Protein AF-A0A382Q388-F1 (afdb_monomer_lite)

Structure (mmCIF, N/CA/C/O backbone):
data_AF-A0A382Q388-F1
#
_entry.id   AF-A0A382Q388-F1
#
loop_
_atom_site.group_PDB
_atom_site.id
_atom_site.type_symbol
_atom_site.label_atom_id
_atom_site.label_alt_id
_atom_site.label_comp_id
_atom_site.label_asym_id
_atom_site.label_entity_id
_atom_site.label_seq_id
_atom_site.pdbx_PDB_ins_code
_atom_site.Cartn_x
_atom_site.Cartn_y
_atom_site.Cartn_z
_atom_site.occupancy
_atom_site.B_iso_or_equiv
_atom_site.auth_seq_id
_atom_site.auth_comp_id
_atom_site.auth_asym_id
_atom_site.auth_atom_id
_atom_site.pdbx_PDB_model_num
ATOM 1 N N . MET A 1 1 ? -22.348 -10.345 3.719 1.00 50.00 1 MET A N 1
ATOM 2 C CA . MET A 1 1 ? -20.966 -10.022 3.311 1.00 50.00 1 MET A CA 1
ATOM 3 C C . MET A 1 1 ? -20.043 -10.310 4.479 1.00 50.00 1 MET A C 1
ATOM 5 O O . MET A 1 1 ? -20.428 -10.030 5.612 1.00 50.00 1 MET A O 1
ATOM 9 N N . ALA A 1 2 ? -18.897 -10.943 4.231 1.00 61.59 2 ALA A N 1
ATOM 10 C CA . ALA A 1 2 ? -17.921 -11.209 5.282 1.00 61.59 2 ALA A CA 1
ATOM 11 C C . ALA A 1 2 ? -17.284 -9.889 5.737 1.00 61.59 2 ALA A C 1
ATOM 13 O O . ALA A 1 2 ? -17.050 -8.987 4.940 1.00 61.59 2 ALA A O 1
ATOM 14 N N . LYS A 1 3 ? -17.036 -9.751 7.037 1.00 82.00 3 LYS A N 1
ATOM 15 C CA . LYS A 1 3 ? -16.374 -8.569 7.591 1.00 82.00 3 LYS A CA 1
ATOM 16 C C . LYS A 1 3 ? -14.879 -8.655 7.251 1.00 82.00 3 LYS A C 1
ATOM 18 O O . LYS A 1 3 ? -14.217 -9.553 7.759 1.00 82.00 3 LYS A O 1
ATOM 23 N N . LEU A 1 4 ? -14.352 -7.732 6.439 1.00 88.38 4 LEU A N 1
ATOM 24 C CA . LEU A 1 4 ? -12.943 -7.751 5.999 1.00 88.38 4 LEU A CA 1
ATOM 25 C C . LEU A 1 4 ? -11.949 -7.577 7.156 1.00 88.38 4 LEU A C 1
ATOM 27 O O . LEU A 1 4 ? -10.881 -8.186 7.172 1.00 88.38 4 LEU A O 1
ATOM 31 N N . PHE A 1 5 ? -12.305 -6.768 8.154 1.00 92.50 5 PHE A N 1
ATOM 32 C CA . PHE A 1 5 ? -11.461 -6.524 9.319 1.00 92.50 5 PHE A CA 1
ATOM 33 C C . PHE A 1 5 ? -12.267 -6.192 10.575 1.00 92.50 5 PHE A C 1
ATOM 35 O O . PHE A 1 5 ? -13.382 -5.662 10.519 1.00 92.50 5 PHE A O 1
ATOM 42 N N . ASP A 1 6 ? -11.696 -6.486 11.739 1.00 92.50 6 ASP A N 1
ATOM 43 C CA . ASP A 1 6 ? -12.259 -6.096 13.019 1.00 92.50 6 ASP A CA 1
ATOM 44 C C . ASP A 1 6 ? -12.098 -4.586 13.268 1.00 92.50 6 ASP A C 1
ATOM 46 O O . ASP A 1 6 ? -11.053 -4.005 13.006 1.00 92.50 6 ASP A O 1
ATOM 50 N N . LYS A 1 7 ? -13.152 -3.952 13.795 1.00 90.88 7 LYS A N 1
ATOM 51 C CA . LYS A 1 7 ? -13.256 -2.506 14.071 1.00 90.88 7 LYS A CA 1
ATOM 52 C C . LYS A 1 7 ? -13.304 -2.206 15.586 1.00 90.88 7 LYS A C 1
ATOM 54 O O . LYS A 1 7 ? -13.508 -1.055 15.973 1.00 90.88 7 LYS A O 1
ATOM 59 N N . THR A 1 8 ? -13.145 -3.218 16.455 1.00 88.88 8 THR A N 1
ATOM 60 C CA . THR A 1 8 ? -13.400 -3.091 17.908 1.00 88.88 8 THR A CA 1
ATOM 61 C C . THR A 1 8 ? -12.207 -2.614 18.750 1.00 88.88 8 THR A C 1
ATOM 63 O O . THR A 1 8 ? -12.417 -1.864 19.699 1.00 88.88 8 THR A O 1
ATOM 66 N N . LYS A 1 9 ? -10.963 -2.985 18.414 1.00 84.69 9 LYS A N 1
ATOM 67 C CA . LYS A 1 9 ? -9.761 -2.768 19.261 1.00 84.69 9 LYS A CA 1
ATOM 68 C C . LYS A 1 9 ? -8.828 -1.628 18.809 1.00 84.69 9 LYS A C 1
ATOM 70 O O . LYS A 1 9 ? -7.626 -1.691 19.043 1.00 84.69 9 LYS A O 1
ATOM 75 N N . GLY A 1 10 ? -9.350 -0.626 18.104 1.00 88.50 10 GLY A N 1
ATOM 76 C CA . GLY A 1 10 ? -8.536 0.393 17.427 1.00 88.50 10 GLY A CA 1
ATOM 77 C C . GLY A 1 10 ? -8.287 1.664 18.233 1.00 88.50 10 GLY A C 1
ATOM 78 O O . GLY A 1 10 ? -9.158 2.108 18.982 1.00 88.50 10 GLY A O 1
ATOM 79 N N . SER A 1 11 ? -7.140 2.295 17.986 1.00 91.12 11 SER A N 1
ATOM 80 C CA . SER A 1 11 ? -6.784 3.623 18.498 1.00 91.12 11 SER A CA 1
ATOM 81 C C . SER A 1 11 ? -7.185 4.717 17.505 1.00 91.12 11 SER A C 1
ATOM 83 O O . SER A 1 11 ? -7.246 4.489 16.296 1.00 91.12 11 SER A O 1
ATOM 85 N N . SER A 1 12 ? -7.471 5.922 18.000 1.00 90.69 12 SER A N 1
ATOM 86 C CA . SER A 1 12 ? -7.816 7.060 17.140 1.00 90.69 12 SER A CA 1
ATOM 87 C C . SER A 1 12 ? -6.605 7.578 16.369 1.00 90.69 12 SER A C 1
ATOM 89 O O . SER A 1 12 ? -5.554 7.795 16.968 1.00 90.69 12 SER A O 1
ATOM 91 N N . LEU A 1 13 ? -6.800 7.885 15.089 1.00 89.56 13 LEU A N 1
ATOM 92 C CA . LEU A 1 13 ? -5.809 8.505 14.215 1.00 89.56 13 LEU A CA 1
ATOM 93 C C . LEU A 1 13 ? -6.482 9.665 13.470 1.00 89.56 13 LEU A C 1
ATOM 95 O O . LEU A 1 13 ? -7.051 9.482 12.398 1.00 89.56 13 LEU A O 1
ATOM 99 N N . GLY A 1 14 ? -6.539 10.840 14.101 1.00 87.25 14 GLY A N 1
ATOM 100 C CA . GLY A 1 14 ? -7.367 11.957 13.625 1.00 87.25 14 GLY A CA 1
ATOM 101 C C . GLY A 1 14 ? -8.849 11.579 13.552 1.00 87.25 14 GLY A C 1
ATOM 102 O O . GLY A 1 14 ? -9.443 11.175 14.556 1.00 87.25 14 GLY A O 1
ATOM 103 N N . SER A 1 15 ? -9.423 11.693 12.351 1.00 89.44 15 SER A N 1
ATOM 104 C CA . SER A 1 15 ? -10.786 11.241 12.018 1.00 89.44 15 SER A CA 1
ATOM 105 C C . SER A 1 15 ? -10.842 9.795 11.486 1.00 89.44 15 SER A C 1
ATOM 107 O O . SER A 1 15 ? -11.902 9.314 11.075 1.00 89.44 15 SER A O 1
ATOM 109 N N . GLY A 1 16 ? -9.707 9.094 11.486 1.00 92.12 16 GLY A N 1
ATOM 110 C CA . GLY A 1 16 ? -9.582 7.665 11.221 1.00 92.12 16 GLY A CA 1
ATOM 111 C C . GLY A 1 16 ? -9.288 6.845 12.480 1.00 92.12 16 GLY A C 1
ATOM 112 O O . GLY A 1 16 ? -9.283 7.342 13.612 1.00 92.12 16 GLY A O 1
ATOM 113 N N . LYS A 1 17 ? -9.040 5.555 12.271 1.00 93.44 17 LYS A N 1
ATOM 114 C CA . LYS A 1 17 ? -8.604 4.602 13.291 1.00 93.44 17 LYS A CA 1
ATOM 115 C C . LYS A 1 17 ? -7.483 3.729 12.754 1.00 93.44 17 LYS A C 1
ATOM 117 O O . LYS A 1 17 ? -7.500 3.364 11.582 1.00 93.44 17 LYS A O 1
ATOM 122 N N . ILE A 1 18 ? -6.573 3.358 13.647 1.00 94.19 18 ILE A N 1
ATOM 123 C CA . ILE A 1 18 ? -5.578 2.314 13.423 1.00 94.19 18 ILE A CA 1
ATOM 124 C C . ILE A 1 18 ? -5.911 1.104 14.296 1.00 94.19 18 ILE A C 1
ATOM 126 O O . ILE A 1 18 ? -6.106 1.214 15.508 1.00 94.19 18 ILE A O 1
ATOM 130 N N . MET A 1 19 ? -6.007 -0.050 13.655 1.00 95.75 19 MET A N 1
ATOM 131 C CA . MET A 1 19 ? -6.327 -1.337 14.248 1.00 95.75 19 MET A CA 1
ATOM 132 C C . MET A 1 19 ? -5.036 -2.155 14.417 1.00 95.75 19 MET A C 1
ATOM 134 O O . MET A 1 19 ? -4.184 -2.131 13.521 1.00 95.75 19 MET A O 1
ATOM 138 N N . PRO A 1 20 ? -4.873 -2.881 15.537 1.00 95.56 20 PRO A N 1
ATOM 139 C CA . PRO A 1 20 ? -3.651 -3.627 15.837 1.00 95.56 20 PRO A CA 1
ATOM 140 C C . PRO A 1 20 ? -3.443 -4.831 14.897 1.00 95.56 20 PRO A C 1
ATOM 142 O O . PRO A 1 20 ? -4.362 -5.202 14.160 1.00 95.56 20 PRO A O 1
ATOM 145 N N . PRO A 1 21 ? -2.266 -5.487 14.938 1.00 96.00 21 PRO A N 1
ATOM 146 C CA . PRO A 1 21 ? -2.024 -6.729 14.204 1.00 96.00 21 PRO A CA 1
ATOM 147 C C . PRO A 1 21 ? -3.115 -7.782 14.438 1.00 96.00 21 PRO A C 1
ATOM 149 O O . PRO A 1 21 ? -3.639 -7.905 15.547 1.00 96.00 21 PRO A O 1
ATOM 152 N N . GLY A 1 22 ? -3.434 -8.555 13.398 1.00 94.06 22 GLY A N 1
ATOM 153 C CA . GLY A 1 22 ? -4.510 -9.555 13.427 1.00 94.06 22 GLY A CA 1
ATOM 154 C C . GLY A 1 22 ? -5.929 -8.985 13.305 1.00 94.06 22 GLY A C 1
ATOM 155 O O . GLY A 1 22 ? -6.892 -9.730 13.455 1.00 94.06 22 GLY A O 1
ATOM 156 N N . SER A 1 23 ? -6.078 -7.684 13.030 1.00 96.62 23 SER A N 1
ATOM 157 C CA . SER A 1 23 ? -7.393 -7.083 12.782 1.00 96.62 23 SER A CA 1
ATOM 158 C C . SER A 1 23 ? -7.915 -7.380 11.380 1.00 96.62 23 SER A C 1
ATOM 160 O O . SER A 1 23 ? -9.126 -7.403 11.194 1.00 96.62 23 SER A O 1
ATOM 162 N N . LEU A 1 24 ? -7.041 -7.620 10.399 1.00 96.50 24 LEU A N 1
ATOM 163 C CA . LEU A 1 24 ? -7.440 -8.101 9.076 1.00 96.50 24 LEU A CA 1
ATOM 164 C C . LEU A 1 24 ? -7.914 -9.560 9.171 1.00 96.50 24 LEU A C 1
ATOM 166 O O . LEU A 1 24 ? -7.137 -10.440 9.541 1.00 96.50 24 LEU A O 1
ATOM 170 N N . LEU A 1 25 ? -9.189 -9.806 8.862 1.00 95.38 25 LEU A N 1
ATOM 171 C CA . LEU A 1 25 ? -9.827 -11.115 9.038 1.00 95.38 25 LEU A CA 1
ATOM 172 C C . LEU A 1 25 ? -9.718 -11.985 7.782 1.00 95.38 25 LEU A C 1
ATOM 174 O O . LEU A 1 25 ? -9.645 -13.210 7.896 1.00 95.38 25 LEU A O 1
ATOM 178 N N . ASP A 1 26 ? -9.661 -11.362 6.605 1.00 94.69 26 ASP A N 1
ATOM 179 C CA . ASP A 1 26 ? -9.473 -12.060 5.336 1.00 94.69 26 ASP A CA 1
ATOM 180 C C . ASP A 1 26 ? -8.049 -12.640 5.230 1.00 94.69 26 ASP A C 1
ATOM 182 O O . ASP A 1 26 ? -7.056 -11.922 5.073 1.00 94.69 26 ASP A O 1
ATOM 186 N N . GLN A 1 27 ? -7.956 -13.969 5.336 1.00 95.12 27 GLN A N 1
ATOM 187 C CA . GLN A 1 27 ? -6.685 -14.693 5.294 1.00 95.12 27 GLN A CA 1
ATOM 188 C C . GLN A 1 27 ? -6.089 -14.779 3.888 1.00 95.12 27 GLN A C 1
ATOM 190 O O . GLN A 1 27 ? -4.866 -14.854 3.761 1.00 95.12 27 GLN A O 1
ATOM 195 N N . ALA A 1 28 ? -6.920 -14.764 2.842 1.00 95.00 28 ALA A N 1
ATOM 196 C CA . ALA A 1 28 ? -6.437 -14.774 1.466 1.00 95.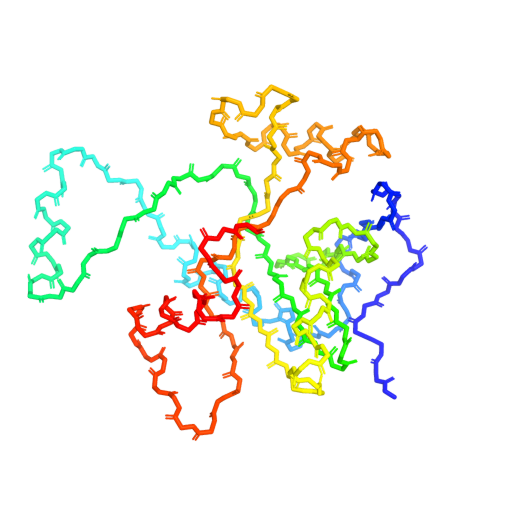00 28 ALA A CA 1
ATOM 197 C C . ALA A 1 28 ? -5.757 -13.438 1.156 1.00 95.00 28 ALA A C 1
ATOM 199 O O . ALA A 1 28 ? -4.599 -13.423 0.738 1.00 95.00 28 ALA A O 1
ATOM 200 N N . LEU A 1 29 ? -6.420 -12.328 1.500 1.00 96.00 29 LEU A N 1
ATOM 201 C CA . LEU A 1 29 ? -5.852 -10.988 1.395 1.00 96.00 29 LEU A CA 1
ATOM 202 C C . LEU A 1 29 ? -4.554 -10.871 2.204 1.00 96.00 29 LEU A C 1
ATOM 204 O O . LEU A 1 29 ? -3.525 -10.481 1.655 1.00 96.00 29 LEU A O 1
ATOM 208 N N . LEU A 1 30 ? -4.548 -11.279 3.481 1.00 97.06 30 LEU A N 1
ATOM 209 C CA . LEU A 1 30 ? -3.331 -11.266 4.305 1.00 97.06 30 LEU A CA 1
ATOM 210 C C . LEU A 1 30 ? -2.193 -12.088 3.674 1.00 97.06 30 LEU A C 1
ATOM 212 O O . LEU A 1 30 ? -1.033 -11.664 3.696 1.00 97.06 30 LEU A O 1
ATOM 216 N N . GLY A 1 31 ? -2.521 -13.242 3.087 1.00 97.31 31 GLY A N 1
ATOM 217 C CA . GLY A 1 31 ? -1.594 -14.087 2.341 1.00 97.31 31 GLY A CA 1
ATOM 218 C C . GLY A 1 31 ? -0.968 -13.365 1.147 1.00 97.31 31 GLY A C 1
ATOM 219 O O . GLY A 1 31 ? 0.258 -13.404 0.996 1.00 97.31 31 GLY A O 1
ATOM 220 N N . THR A 1 32 ? -1.777 -12.653 0.357 1.00 97.38 32 THR A N 1
ATOM 221 C CA . THR A 1 32 ? -1.326 -11.817 -0.768 1.00 97.38 32 THR A CA 1
ATOM 222 C C . THR A 1 32 ? -0.367 -10.722 -0.297 1.00 97.38 32 THR A C 1
ATOM 224 O O . THR A 1 32 ? 0.756 -10.635 -0.804 1.00 97.38 32 THR A O 1
ATOM 227 N N . LEU A 1 33 ? -0.732 -9.959 0.742 1.00 97.62 33 LEU A N 1
ATOM 228 C CA . LEU A 1 33 ? 0.117 -8.884 1.282 1.00 97.62 33 LEU A CA 1
ATOM 229 C C . LEU A 1 33 ? 1.458 -9.425 1.805 1.00 97.62 33 LEU A C 1
ATOM 231 O O . LEU A 1 33 ? 2.530 -8.863 1.562 1.00 97.62 33 LEU A O 1
ATOM 235 N N . ALA A 1 34 ? 1.416 -10.549 2.525 1.00 97.00 34 ALA A N 1
ATOM 236 C CA . ALA A 1 34 ? 2.606 -11.184 3.074 1.00 97.00 34 ALA A CA 1
ATOM 237 C C . ALA A 1 34 ? 3.510 -11.777 1.984 1.00 97.00 34 ALA A C 1
ATOM 239 O O . ALA A 1 34 ? 4.736 -11.731 2.118 1.00 97.00 34 ALA A O 1
ATOM 240 N N . ARG A 1 35 ? 2.929 -12.320 0.905 1.00 96.75 35 ARG A N 1
ATOM 241 C CA . ARG A 1 35 ? 3.679 -12.807 -0.256 1.00 96.75 35 ARG A CA 1
ATOM 242 C C . ARG A 1 35 ? 4.402 -11.658 -0.943 1.00 96.75 35 ARG A C 1
ATOM 244 O O . ARG A 1 35 ? 5.614 -11.762 -1.095 1.00 96.75 35 ARG A O 1
ATOM 251 N N . TYR A 1 36 ? 3.700 -10.568 -1.257 1.00 96.69 36 TYR A N 1
ATOM 252 C CA . TYR A 1 36 ? 4.300 -9.399 -1.901 1.00 96.69 36 TYR A CA 1
ATOM 253 C C . TYR A 1 36 ? 5.489 -8.855 -1.103 1.00 96.69 36 TYR A C 1
ATOM 255 O O . TYR A 1 36 ? 6.577 -8.671 -1.650 1.00 96.69 36 TYR A O 1
ATOM 263 N N . ARG A 1 37 ? 5.328 -8.683 0.220 1.00 94.81 37 ARG A N 1
ATOM 264 C CA . ARG A 1 37 ? 6.430 -8.237 1.086 1.00 94.81 37 ARG A CA 1
ATOM 265 C C . ARG A 1 37 ? 7.653 -9.150 0.973 1.00 94.81 37 ARG A C 1
ATOM 267 O O . ARG A 1 37 ? 8.772 -8.650 0.895 1.00 94.81 37 ARG A O 1
ATOM 274 N N . ARG A 1 38 ? 7.460 -10.475 0.988 1.00 94.44 38 ARG A N 1
ATOM 275 C CA . ARG A 1 38 ? 8.564 -11.450 0.925 1.00 94.44 38 ARG A CA 1
ATOM 276 C C . ARG A 1 38 ? 9.234 -11.519 -0.446 1.00 94.44 38 ARG A C 1
ATOM 278 O O . ARG A 1 38 ? 10.440 -11.710 -0.484 1.00 94.44 38 ARG A O 1
ATOM 285 N N . SER A 1 39 ? 8.479 -11.417 -1.539 1.00 91.00 39 SER A N 1
ATOM 286 C CA . SER A 1 39 ? 9.014 -11.655 -2.886 1.00 91.00 39 SER A CA 1
ATOM 287 C C . SER A 1 39 ? 9.479 -10.397 -3.610 1.00 91.00 39 SER A C 1
ATOM 289 O O . SER A 1 39 ? 10.413 -10.493 -4.393 1.00 91.00 39 SER A O 1
ATOM 291 N N . VAL A 1 40 ? 8.830 -9.252 -3.378 1.00 88.81 40 VAL A N 1
ATOM 292 C CA . VAL A 1 40 ? 9.115 -7.996 -4.093 1.00 88.81 40 VAL A CA 1
ATOM 293 C C . VAL A 1 40 ? 9.799 -7.006 -3.160 1.00 88.81 40 VAL A C 1
ATOM 295 O O . VAL A 1 40 ? 10.949 -6.644 -3.366 1.00 88.81 40 VAL A O 1
ATOM 298 N N . ALA A 1 41 ? 9.150 -6.620 -2.061 1.00 82.88 41 ALA A N 1
ATOM 299 C CA . ALA A 1 41 ? 9.721 -5.585 -1.194 1.00 82.88 41 ALA A CA 1
ATOM 300 C C . ALA A 1 41 ? 11.047 -6.012 -0.536 1.00 82.88 41 ALA A C 1
ATOM 302 O O . ALA A 1 41 ? 11.934 -5.190 -0.337 1.00 82.88 41 ALA A O 1
ATOM 303 N N . SER A 1 42 ? 11.204 -7.302 -0.217 1.00 86.12 42 SER A N 1
ATOM 304 C CA . SER A 1 42 ? 12.444 -7.812 0.388 1.00 86.12 42 SER A CA 1
ATOM 305 C C . SER A 1 42 ? 13.592 -7.982 -0.611 1.00 86.12 42 SER A C 1
ATOM 307 O O . SER A 1 42 ? 14.713 -8.220 -0.174 1.00 86.12 42 SER A O 1
ATOM 309 N N . SER A 1 43 ? 13.346 -7.889 -1.925 1.00 86.44 43 SER A N 1
ATOM 310 C CA . SER A 1 43 ? 14.416 -7.971 -2.928 1.00 86.44 43 SER A CA 1
ATOM 311 C C . SER A 1 43 ? 15.091 -6.623 -3.182 1.00 86.44 43 SER A C 1
ATOM 313 O O . SER A 1 43 ? 16.118 -6.570 -3.859 1.00 86.44 43 SER A O 1
ATOM 315 N N . TYR A 1 44 ? 14.537 -5.528 -2.651 1.00 85.38 44 TYR A N 1
ATOM 316 C CA . TYR A 1 44 ? 15.140 -4.207 -2.775 1.00 85.38 44 TYR A CA 1
ATOM 317 C C . TYR A 1 44 ? 16.484 -4.177 -2.058 1.00 85.38 44 TYR A C 1
ATOM 319 O O . TYR A 1 44 ? 16.592 -4.512 -0.879 1.00 85.38 44 TYR A O 1
ATOM 327 N N . SER A 1 45 ? 17.507 -3.761 -2.794 1.00 85.00 45 SER A N 1
ATOM 328 C CA . SER A 1 45 ? 18.882 -3.715 -2.318 1.00 85.00 45 SER A CA 1
ATOM 329 C C . SER A 1 45 ? 19.433 -2.305 -2.508 1.00 85.00 45 SER A C 1
ATOM 331 O O . SER A 1 45 ? 19.147 -1.677 -3.530 1.00 85.00 45 SER A O 1
ATOM 333 N N . PRO A 1 46 ? 20.201 -1.776 -1.542 1.00 87.44 46 PRO A N 1
ATOM 334 C CA . PRO A 1 46 ? 20.930 -0.537 -1.759 1.00 87.44 46 PRO A CA 1
ATOM 335 C C . PRO A 1 46 ? 21.948 -0.747 -2.883 1.00 87.44 46 PRO A C 1
ATOM 337 O O . PRO A 1 46 ? 22.608 -1.783 -2.943 1.00 87.44 46 PRO A O 1
ATOM 340 N N . ILE A 1 47 ? 22.072 0.244 -3.759 1.00 86.94 47 ILE A N 1
ATOM 341 C CA . ILE A 1 47 ? 23.014 0.238 -4.880 1.00 86.94 47 ILE A CA 1
ATOM 342 C C . ILE A 1 47 ? 23.988 1.397 -4.669 1.00 86.94 47 ILE A C 1
ATOM 344 O O . ILE A 1 47 ? 23.563 2.526 -4.406 1.00 86.94 47 ILE A O 1
ATOM 348 N N . GLY A 1 48 ? 25.289 1.110 -4.740 1.00 88.50 48 GLY A N 1
ATOM 349 C CA . GLY A 1 48 ? 26.333 2.130 -4.707 1.00 88.50 48 GLY A CA 1
ATOM 350 C C . GLY A 1 48 ? 26.384 2.924 -6.012 1.00 88.50 48 GLY A C 1
ATOM 351 O O . GLY A 1 48 ? 25.953 2.447 -7.059 1.00 88.50 48 GLY A O 1
ATOM 352 N N . LEU A 1 49 ? 26.942 4.138 -5.972 1.00 87.56 49 LEU A N 1
ATOM 353 C CA . LEU A 1 49 ? 27.097 4.956 -7.184 1.00 87.56 49 LEU A CA 1
ATOM 354 C C . LEU A 1 49 ? 27.944 4.248 -8.251 1.00 87.56 49 LEU A C 1
ATOM 356 O O . LEU A 1 49 ? 27.595 4.295 -9.428 1.00 87.56 49 LEU A O 1
ATOM 360 N N . ASP A 1 50 ? 28.999 3.548 -7.836 1.00 92.00 50 ASP A N 1
ATOM 361 C CA . ASP A 1 50 ? 29.883 2.803 -8.740 1.00 92.00 50 ASP A CA 1
ATOM 362 C C . ASP A 1 50 ? 29.161 1.620 -9.417 1.00 92.00 50 ASP A C 1
ATOM 364 O O . ASP A 1 50 ? 29.472 1.251 -10.553 1.00 92.00 50 ASP A O 1
ATOM 368 N N . ASP A 1 51 ? 28.123 1.086 -8.768 1.00 87.94 51 ASP A N 1
ATOM 369 C CA . ASP A 1 51 ? 27.333 -0.045 -9.253 1.00 87.94 51 ASP A CA 1
ATOM 370 C C . ASP A 1 51 ? 26.174 0.379 -10.170 1.00 87.94 51 ASP A C 1
ATOM 372 O O . ASP A 1 51 ? 25.580 -0.474 -10.834 1.00 87.94 51 ASP A O 1
ATOM 376 N N . LEU A 1 52 ? 25.844 1.675 -10.270 1.00 86.06 52 LEU A N 1
ATOM 377 C CA . LEU A 1 52 ? 24.720 2.159 -11.090 1.00 86.06 52 LEU A CA 1
ATOM 378 C C . LEU A 1 52 ? 24.834 1.728 -12.555 1.00 86.06 52 LEU A C 1
ATOM 380 O O . LEU A 1 52 ? 23.838 1.361 -13.176 1.00 86.06 52 LEU A O 1
ATOM 384 N N . SER A 1 53 ? 26.051 1.728 -13.103 1.00 85.50 53 SER A N 1
ATOM 385 C CA . SER A 1 53 ? 26.308 1.292 -14.481 1.00 85.50 53 SER A CA 1
ATOM 386 C C . SER A 1 53 ? 25.852 -0.152 -14.733 1.00 85.50 53 SER A C 1
ATOM 388 O O . SER A 1 53 ? 25.301 -0.449 -15.793 1.00 85.50 53 SER A O 1
ATOM 390 N N . SER A 1 54 ? 26.005 -1.031 -13.737 1.00 84.62 54 SER A N 1
ATOM 391 C CA . SER A 1 54 ? 25.585 -2.431 -13.814 1.00 84.62 54 SER A CA 1
ATOM 392 C C . SER A 1 54 ? 24.063 -2.589 -13.822 1.00 84.62 54 SER A C 1
ATOM 394 O O . SER A 1 54 ? 23.550 -3.467 -14.510 1.00 84.62 54 SER A O 1
ATOM 396 N N . VAL A 1 55 ? 23.332 -1.702 -13.138 1.00 82.75 55 VAL A N 1
ATOM 397 C CA . VAL A 1 55 ? 21.860 -1.681 -13.134 1.00 82.75 55 VAL A CA 1
ATOM 398 C C . VAL A 1 55 ? 21.332 -1.339 -14.522 1.00 82.75 55 VAL A C 1
ATOM 400 O O . VAL A 1 55 ? 20.490 -2.058 -15.056 1.00 82.75 55 VAL A O 1
ATOM 403 N N . PHE A 1 56 ? 21.869 -0.283 -15.140 1.00 84.00 56 PHE A N 1
ATOM 404 C CA . PHE A 1 56 ? 21.500 0.091 -16.507 1.00 84.00 56 PHE A CA 1
ATOM 405 C C . PHE A 1 56 ? 21.900 -0.990 -17.518 1.00 84.00 56 PHE A C 1
ATOM 407 O O . PHE A 1 56 ? 21.127 -1.307 -18.420 1.00 84.00 56 PHE A O 1
ATOM 414 N N . ALA A 1 57 ? 23.070 -1.613 -17.345 1.00 84.94 57 ALA A N 1
ATOM 415 C CA . ALA A 1 57 ? 23.496 -2.723 -18.192 1.00 84.94 57 ALA A CA 1
ATOM 416 C C . ALA A 1 57 ? 22.581 -3.953 -18.054 1.00 84.94 57 ALA A C 1
ATOM 418 O O . ALA A 1 57 ? 22.244 -4.573 -19.061 1.00 84.94 57 ALA A O 1
ATOM 419 N N . ALA A 1 58 ? 22.144 -4.283 -16.833 1.00 83.31 58 ALA A N 1
ATOM 420 C CA . ALA A 1 58 ? 21.223 -5.386 -16.565 1.00 83.31 58 ALA A CA 1
ATOM 421 C C . ALA A 1 58 ? 19.821 -5.132 -17.137 1.00 83.31 58 ALA A C 1
ATOM 423 O O . ALA A 1 58 ? 19.187 -6.063 -17.631 1.00 83.31 58 ALA A O 1
ATOM 424 N N . ALA A 1 59 ? 19.356 -3.879 -17.126 1.00 79.75 59 ALA A N 1
ATOM 425 C CA . ALA A 1 59 ? 18.128 -3.485 -17.814 1.00 79.75 59 ALA A CA 1
ATOM 426 C C . ALA A 1 59 ? 18.251 -3.616 -19.346 1.00 79.75 59 ALA A C 1
ATOM 428 O O . ALA A 1 59 ? 17.253 -3.811 -20.043 1.00 79.75 59 ALA A O 1
ATOM 429 N N . GLY A 1 60 ? 19.470 -3.555 -19.891 1.00 83.50 60 GLY A N 1
ATOM 430 C CA . GLY A 1 60 ? 19.738 -3.706 -21.317 1.00 83.50 60 GLY A CA 1
ATOM 431 C C . GLY A 1 60 ? 19.075 -2.597 -22.136 1.00 83.50 60 GLY A C 1
ATOM 432 O O . GLY A 1 60 ? 19.445 -1.434 -22.028 1.00 83.50 60 GLY A O 1
ATOM 433 N N . LYS A 1 61 ? 18.103 -2.963 -22.983 1.00 76.94 61 LYS A N 1
ATOM 434 C CA . LYS A 1 61 ? 17.257 -2.010 -23.734 1.00 76.94 61 LYS A CA 1
ATOM 435 C C . LYS A 1 61 ? 15.921 -1.703 -23.038 1.00 76.94 61 LYS A C 1
ATOM 437 O O . LYS A 1 61 ? 15.076 -1.045 -23.635 1.00 76.94 61 LYS A O 1
ATOM 442 N N . GLY A 1 62 ? 15.700 -2.245 -21.843 1.00 79.25 62 GLY A N 1
ATOM 443 C CA . GLY A 1 62 ? 14.499 -2.009 -21.052 1.00 79.25 62 GLY A CA 1
ATOM 444 C C . GLY A 1 62 ? 14.483 -0.623 -20.413 1.00 79.25 62 GLY A C 1
ATOM 445 O O . GLY A 1 62 ? 15.504 0.059 -20.324 1.00 79.25 62 GLY A O 1
ATOM 446 N N . GLU A 1 63 ? 13.304 -0.216 -19.956 1.00 84.94 63 GLU A N 1
ATOM 447 C CA . GLU A 1 63 ? 13.105 1.061 -19.278 1.00 84.94 63 GLU A CA 1
ATOM 448 C C . GLU A 1 63 ? 13.564 0.990 -17.819 1.00 84.94 63 GLU A C 1
ATOM 450 O O . GLU A 1 63 ? 13.347 -0.005 -17.122 1.00 84.94 63 GLU A O 1
ATOM 455 N N . VAL A 1 64 ? 14.181 2.074 -17.349 1.00 86.75 64 VAL A N 1
ATOM 456 C CA . VAL A 1 64 ? 14.534 2.267 -15.942 1.00 86.75 64 VAL A CA 1
ATOM 457 C C . VAL A 1 64 ? 13.735 3.444 -15.415 1.00 86.75 64 VAL A C 1
ATOM 459 O O . VAL A 1 64 ? 13.779 4.538 -15.975 1.00 86.75 64 VAL A O 1
ATOM 462 N N . PHE A 1 65 ? 13.025 3.212 -14.318 1.00 88.19 65 PHE A N 1
ATOM 463 C CA . PHE A 1 65 ? 12.174 4.204 -13.679 1.00 88.19 65 PHE A CA 1
ATOM 464 C C . PHE A 1 65 ? 12.838 4.700 -12.402 1.00 88.19 65 PHE A C 1
ATOM 466 O O . PHE A 1 65 ? 13.433 3.922 -11.654 1.00 88.19 65 PHE A O 1
ATOM 473 N N . LEU A 1 66 ? 12.738 6.004 -12.158 1.00 86.69 66 LEU A N 1
ATOM 474 C CA . LEU A 1 66 ? 13.289 6.649 -10.977 1.00 86.69 66 LEU A CA 1
ATOM 475 C C . LEU A 1 66 ? 12.170 7.355 -10.220 1.00 86.69 66 LEU A C 1
ATOM 477 O O . LEU A 1 66 ? 11.345 8.043 -10.815 1.00 86.69 66 LEU A O 1
ATOM 481 N N . SER A 1 67 ? 12.180 7.211 -8.902 1.00 86.75 67 SER A N 1
ATOM 482 C CA . SER A 1 67 ? 11.300 7.935 -7.992 1.00 86.75 67 SER A CA 1
ATOM 483 C C . SER A 1 67 ? 12.096 8.429 -6.792 1.00 86.75 67 SER A C 1
ATOM 485 O O . SER A 1 67 ? 13.181 7.923 -6.486 1.00 86.75 67 SER A O 1
ATOM 487 N N . GLU A 1 68 ? 11.547 9.404 -6.073 1.00 86.56 68 GLU A N 1
ATOM 488 C CA . GLU A 1 68 ? 12.083 9.755 -4.765 1.00 86.56 68 GLU A CA 1
ATOM 489 C C . GLU A 1 68 ? 11.941 8.570 -3.799 1.00 86.56 68 GLU A C 1
ATOM 491 O O . GLU A 1 68 ? 10.922 7.873 -3.775 1.00 86.56 68 GLU A O 1
ATOM 496 N N . LYS A 1 69 ? 12.970 8.344 -2.975 1.00 86.38 69 LYS A N 1
ATOM 497 C CA . LYS A 1 69 ? 12.891 7.377 -1.882 1.00 86.38 69 LYS A CA 1
ATOM 498 C C . LYS A 1 69 ? 12.234 8.013 -0.658 1.00 86.38 69 LYS A C 1
ATOM 500 O O . LYS A 1 69 ? 12.919 8.587 0.201 1.00 86.38 69 LYS A O 1
ATOM 505 N N . LEU A 1 70 ? 10.933 7.784 -0.540 1.00 89.62 70 LEU A N 1
ATOM 506 C CA . LEU A 1 70 ? 10.184 7.974 0.695 1.00 89.62 70 LEU A CA 1
ATOM 507 C C . LEU A 1 70 ? 10.660 6.959 1.750 1.00 89.62 70 LEU A C 1
ATOM 509 O O . LEU A 1 70 ? 11.132 5.862 1.440 1.00 89.62 70 LEU A O 1
ATOM 513 N N . ASP A 1 71 ? 10.658 7.371 3.010 1.00 89.12 71 ASP A N 1
ATOM 514 C CA . ASP A 1 71 ? 11.173 6.578 4.126 1.00 89.12 71 ASP A CA 1
ATOM 515 C C . ASP A 1 71 ? 10.087 6.532 5.196 1.00 89.12 71 ASP A C 1
ATOM 517 O O . ASP A 1 71 ? 9.968 7.422 6.036 1.00 89.12 71 ASP A O 1
ATOM 521 N N . GLY A 1 72 ? 9.241 5.520 5.092 1.00 93.31 72 GLY A N 1
ATOM 522 C CA . GLY A 1 72 ? 8.154 5.236 6.003 1.00 93.31 72 GLY A CA 1
ATOM 523 C C . GLY A 1 72 ? 8.023 3.727 6.172 1.00 93.31 72 GLY A C 1
ATOM 524 O O . GLY A 1 72 ? 8.991 3.029 6.474 1.00 93.31 72 GLY A O 1
ATOM 525 N N . GLU A 1 73 ? 6.808 3.220 6.015 1.00 95.25 73 GLU A N 1
ATOM 526 C CA . GLU A 1 73 ? 6.527 1.795 6.089 1.00 95.25 73 GLU A CA 1
ATOM 527 C C . GLU A 1 73 ? 5.776 1.313 4.848 1.00 95.25 73 GLU A C 1
ATOM 529 O O . GLU A 1 73 ? 4.851 1.970 4.371 1.00 95.25 73 GLU A O 1
ATOM 534 N N . LEU A 1 74 ? 6.086 0.094 4.398 1.00 96.31 74 LEU A N 1
ATOM 535 C CA . LEU A 1 74 ? 5.290 -0.600 3.388 1.00 96.31 74 LEU A CA 1
ATOM 536 C C . LEU A 1 74 ? 3.884 -0.897 3.924 1.00 96.31 74 LEU A C 1
ATOM 538 O O . LEU A 1 74 ? 3.710 -1.706 4.845 1.00 96.31 74 LEU A O 1
ATOM 542 N N . TRP A 1 75 ? 2.886 -0.313 3.275 1.00 98.12 75 TRP A N 1
ATOM 543 C CA . TRP A 1 75 ? 1.470 -0.583 3.494 1.00 98.12 75 TRP A CA 1
ATOM 544 C C . TRP A 1 75 ? 0.776 -0.818 2.150 1.00 98.12 75 TRP A C 1
ATOM 546 O O . TRP A 1 75 ? 1.339 -0.606 1.078 1.00 98.12 75 TRP A O 1
ATOM 556 N N . PHE A 1 76 ? -0.456 -1.302 2.210 1.00 98.50 76 PHE A N 1
ATOM 557 C CA . PHE A 1 76 ? -1.243 -1.635 1.036 1.00 98.50 76 PHE A CA 1
ATOM 558 C C . PHE A 1 76 ? -2.576 -0.922 1.098 1.00 98.50 76 PHE A C 1
ATOM 560 O O . PHE A 1 76 ? -3.300 -1.070 2.083 1.00 98.50 76 PHE A O 1
ATOM 567 N N . LEU A 1 77 ? -2.911 -0.184 0.046 1.00 98.38 77 LEU A N 1
ATOM 568 C CA . LEU A 1 77 ? -4.257 0.324 -0.150 1.00 98.38 77 LEU A CA 1
ATOM 569 C C . LEU A 1 77 ? -5.115 -0.789 -0.734 1.00 98.38 77 LEU A C 1
ATOM 571 O O . LEU A 1 77 ? -4.807 -1.322 -1.797 1.00 98.38 77 LEU A O 1
ATOM 575 N N . VAL A 1 78 ? -6.189 -1.118 -0.026 1.00 97.75 78 VAL A N 1
ATOM 576 C CA . VAL A 1 78 ? -7.164 -2.126 -0.429 1.00 97.75 78 VAL A CA 1
ATOM 577 C C . VAL A 1 78 ? -8.469 -1.422 -0.757 1.00 97.75 78 VAL A C 1
ATOM 579 O O . VAL A 1 78 ? -9.009 -0.682 0.073 1.00 97.75 78 VAL A O 1
ATOM 582 N N . LEU A 1 79 ? -8.957 -1.657 -1.972 1.00 96.25 79 LEU A N 1
ATOM 583 C CA . LEU A 1 79 ? -10.278 -1.252 -2.431 1.00 96.25 79 LEU A CA 1
ATOM 584 C C . LEU A 1 79 ? -11.108 -2.519 -2.625 1.00 96.25 79 LEU A C 1
ATOM 586 O O . LEU A 1 79 ? -10.700 -3.410 -3.367 1.00 96.25 79 LEU A O 1
ATOM 590 N N . GLN A 1 80 ? -12.241 -2.614 -1.940 1.00 93.44 80 GLN A N 1
ATOM 591 C CA . GLN A 1 80 ? -13.151 -3.753 -2.057 1.00 93.44 80 GLN A CA 1
ATOM 592 C C . GLN A 1 80 ? -14.529 -3.358 -1.534 1.00 93.44 80 GLN A C 1
ATOM 594 O O . GLN A 1 80 ? -14.615 -2.604 -0.564 1.00 93.44 80 GLN A O 1
ATOM 599 N N . ASP A 1 81 ? -15.600 -3.855 -2.156 1.00 91.12 81 ASP A N 1
ATOM 600 C CA . ASP A 1 81 ? -16.987 -3.576 -1.747 1.00 91.12 81 ASP A CA 1
ATOM 601 C C . ASP A 1 81 ? -17.272 -2.073 -1.577 1.00 91.12 81 ASP A C 1
ATOM 603 O O . ASP A 1 81 ? -17.976 -1.637 -0.662 1.00 91.12 81 ASP A O 1
ATOM 607 N N . LYS A 1 82 ? -16.686 -1.247 -2.455 1.00 92.75 82 LYS A N 1
ATOM 608 C CA . LYS A 1 82 ? -16.756 0.221 -2.408 1.00 92.75 82 LYS A CA 1
ATOM 609 C C . LYS A 1 82 ? -16.217 0.819 -1.105 1.00 92.75 82 LYS A C 1
ATOM 611 O O . LYS A 1 82 ? -16.542 1.967 -0.815 1.00 92.75 82 LYS A O 1
ATOM 616 N N . GLU A 1 83 ? -15.397 0.113 -0.333 1.00 93.31 83 GLU A N 1
ATOM 617 C CA . GLU A 1 83 ? -14.643 0.638 0.810 1.00 93.31 83 GLU A CA 1
ATOM 618 C C . GLU A 1 83 ? -13.156 0.786 0.451 1.00 93.31 83 GLU A C 1
ATOM 620 O O . GLU A 1 83 ? -12.619 0.033 -0.359 1.00 93.31 83 GLU A O 1
ATOM 625 N N . ALA A 1 84 ? -12.491 1.768 1.066 1.00 96.25 84 ALA A N 1
ATOM 626 C CA . ALA A 1 84 ? -11.043 1.944 0.995 1.00 96.25 84 ALA A CA 1
ATOM 627 C C . ALA A 1 84 ? -10.427 1.911 2.400 1.00 96.25 84 ALA A C 1
ATOM 629 O O . ALA A 1 84 ? -10.891 2.602 3.314 1.00 96.25 84 ALA A O 1
ATOM 630 N N . PHE A 1 85 ? -9.360 1.136 2.572 1.00 97.31 85 PHE A N 1
ATOM 631 C CA . PHE A 1 85 ? -8.588 1.068 3.813 1.00 97.31 85 PHE A CA 1
ATOM 632 C C . PHE A 1 85 ? -7.124 0.734 3.517 1.00 97.31 85 PHE A C 1
ATOM 634 O O . PHE A 1 85 ? -6.814 0.182 2.464 1.00 97.31 85 PHE A O 1
ATOM 641 N N . LEU A 1 86 ? -6.219 1.052 4.446 1.00 98.06 86 LEU A N 1
ATOM 642 C CA . LEU A 1 86 ? -4.863 0.510 4.393 1.00 98.06 86 LEU A CA 1
ATOM 643 C C . LEU A 1 86 ? -4.773 -0.759 5.230 1.00 98.06 86 LEU A C 1
ATOM 645 O O . LEU A 1 86 ? -5.342 -0.828 6.320 1.00 98.06 86 LEU A O 1
ATOM 649 N N . ALA A 1 87 ? -3.982 -1.720 4.779 1.00 98.19 87 ALA A N 1
ATOM 650 C CA . ALA A 1 87 ? -3.553 -2.855 5.577 1.00 98.19 87 ALA A CA 1
ATOM 651 C C . ALA A 1 87 ? -2.051 -3.084 5.411 1.00 98.19 87 ALA A C 1
ATOM 653 O O . ALA A 1 87 ? -1.468 -2.714 4.398 1.00 98.19 87 ALA A O 1
ATOM 654 N N . ASN A 1 88 ? -1.409 -3.709 6.394 1.00 97.50 88 ASN A N 1
ATOM 655 C CA . ASN A 1 88 ? -0.026 -4.167 6.249 1.00 97.50 88 ASN A CA 1
ATOM 656 C C . ASN A 1 88 ? 0.063 -5.695 6.325 1.00 97.50 88 ASN A C 1
ATOM 658 O O . ASN A 1 88 ? -0.883 -6.386 6.709 1.00 97.50 88 ASN A O 1
ATOM 662 N N . SER A 1 89 ? 1.240 -6.244 6.023 1.00 96.31 89 SER A N 1
ATOM 663 C CA . SER A 1 89 ? 1.472 -7.696 6.023 1.00 96.31 89 SER A CA 1
ATOM 664 C C . SER A 1 89 ? 1.396 -8.357 7.411 1.00 96.31 89 SER A C 1
ATOM 666 O O . SER A 1 89 ? 1.627 -9.558 7.524 1.00 96.31 89 SER A O 1
ATOM 668 N N . ARG A 1 90 ? 1.166 -7.586 8.483 1.00 95.62 90 ARG A N 1
ATOM 669 C CA . ARG A 1 90 ? 0.944 -8.076 9.856 1.00 95.62 90 ARG A CA 1
ATOM 670 C C . ARG A 1 90 ? -0.544 -8.091 10.227 1.00 95.62 90 ARG A C 1
ATOM 672 O O . ARG A 1 90 ? -0.891 -8.435 11.357 1.00 95.62 90 ARG A O 1
ATOM 679 N N . GLY A 1 91 ? -1.417 -7.679 9.309 1.00 96.62 91 GLY A N 1
ATOM 680 C CA . GLY A 1 91 ? -2.852 -7.569 9.539 1.00 96.62 91 GLY A CA 1
ATOM 681 C C . GLY A 1 91 ? -3.254 -6.377 10.409 1.00 96.62 91 GLY A C 1
ATOM 682 O O . GLY A 1 91 ? -4.335 -6.415 10.995 1.00 96.62 91 GLY A O 1
ATOM 683 N N . CYS A 1 92 ? -2.413 -5.341 10.529 1.00 97.38 92 CYS A N 1
ATOM 684 C CA . CYS A 1 92 ? -2.890 -4.034 10.991 1.00 97.38 92 CYS A CA 1
ATOM 685 C C . CYS A 1 92 ? -3.782 -3.419 9.911 1.00 97.38 92 CYS A C 1
ATOM 687 O O . CYS A 1 92 ? -3.554 -3.661 8.726 1.00 97.38 92 CYS A O 1
ATOM 689 N N . VAL A 1 93 ? -4.749 -2.593 10.313 1.00 97.62 93 VAL A N 1
ATOM 690 C CA . VAL A 1 93 ? -5.663 -1.911 9.383 1.00 97.62 93 VAL A CA 1
ATOM 691 C C . VAL A 1 93 ? -5.805 -0.444 9.761 1.00 97.62 93 VAL A C 1
ATOM 693 O O . VAL A 1 93 ? -5.997 -0.135 10.932 1.00 97.62 93 VAL A O 1
ATOM 696 N N . ILE A 1 94 ? -5.758 0.463 8.789 1.00 96.31 94 ILE A N 1
ATOM 697 C CA . ILE A 1 94 ? -6.109 1.876 8.967 1.00 96.31 94 ILE A CA 1
ATOM 698 C C . ILE A 1 94 ? -7.349 2.176 8.133 1.00 96.31 94 ILE A C 1
ATOM 700 O O . ILE A 1 94 ? -7.381 1.903 6.936 1.00 96.31 94 ILE A O 1
ATOM 704 N N . HIS A 1 95 ? -8.370 2.758 8.758 1.00 95.69 95 HIS A N 1
ATOM 705 C CA . HIS A 1 95 ? -9.627 3.084 8.087 1.00 95.69 95 HIS A CA 1
ATOM 706 C C . HIS A 1 95 ? -10.242 4.388 8.612 1.00 95.69 95 HIS A C 1
ATOM 708 O O . HIS A 1 95 ? -9.851 4.911 9.657 1.00 95.69 95 HIS A O 1
ATOM 714 N N . GLY A 1 96 ? -11.267 4.891 7.921 1.00 92.81 96 GLY A N 1
ATOM 715 C CA . GLY A 1 96 ? -11.992 6.106 8.296 1.00 92.81 96 GLY A CA 1
ATOM 716 C C . GLY A 1 96 ? -11.570 7.325 7.478 1.00 92.81 96 GLY A C 1
ATOM 717 O O . GLY A 1 96 ? -11.087 7.192 6.358 1.00 92.81 96 GLY A O 1
ATOM 718 N N . LYS A 1 97 ? -11.803 8.528 8.012 1.00 90.88 97 LYS A N 1
ATOM 719 C CA . LYS A 1 97 ? -11.682 9.780 7.248 1.00 90.88 97 LYS A CA 1
ATOM 720 C C . LYS A 1 97 ? -10.290 10.394 7.392 1.00 90.88 97 LYS A C 1
ATOM 722 O O . LYS A 1 97 ? -10.131 11.411 8.058 1.00 90.88 97 LYS A O 1
ATOM 727 N N . LEU A 1 98 ? -9.290 9.757 6.792 1.00 89.94 98 LEU A N 1
ATOM 728 C CA . LEU A 1 98 ? -7.981 10.379 6.558 1.00 89.94 98 LEU A CA 1
ATOM 729 C C . LEU A 1 98 ? -7.980 11.068 5.183 1.00 89.94 98 LEU A C 1
ATOM 731 O O . LEU A 1 98 ? -8.711 10.602 4.301 1.00 89.94 98 LEU A O 1
ATOM 735 N N . PRO A 1 99 ? -7.202 12.146 4.968 1.00 87.06 99 PRO A N 1
ATOM 736 C CA . PRO A 1 99 ? -7.191 12.861 3.690 1.00 87.06 99 PRO A CA 1
ATOM 737 C C . PRO A 1 99 ? -6.948 11.938 2.483 1.00 87.06 99 PRO A C 1
ATOM 739 O O . PRO A 1 99 ? -7.779 11.888 1.573 1.00 87.06 99 PRO A O 1
ATOM 742 N N . PHE A 1 100 ? -5.894 11.116 2.526 1.00 89.00 100 PHE A N 1
ATOM 743 C CA . PHE A 1 100 ? -5.560 10.173 1.451 1.00 89.00 100 PHE A CA 1
ATOM 744 C C . PHE A 1 100 ? -6.605 9.048 1.291 1.00 89.00 100 PHE A C 1
ATOM 746 O O . PHE A 1 100 ? -6.989 8.712 0.172 1.00 89.00 100 PHE A O 1
ATOM 753 N N . LEU A 1 101 ? -7.171 8.520 2.389 1.00 94.06 101 LEU A N 1
ATOM 754 C CA . LEU A 1 101 ? -8.247 7.516 2.310 1.00 94.06 101 LEU A CA 1
ATOM 755 C C . LEU A 1 101 ? -9.543 8.092 1.742 1.00 94.06 101 LEU A C 1
ATOM 757 O O . LEU A 1 101 ? -10.295 7.376 1.093 1.00 94.06 101 LEU A O 1
ATOM 761 N N . THR A 1 102 ? -9.814 9.379 1.955 1.00 92.12 102 THR A N 1
ATOM 762 C CA . THR A 1 102 ? -11.004 10.034 1.399 1.00 92.12 102 THR A CA 1
ATOM 763 C C . THR A 1 102 ? -10.907 10.137 -0.123 1.00 92.12 102 THR A C 1
ATOM 765 O O . THR A 1 102 ? -11.901 9.889 -0.808 1.00 92.12 102 THR A O 1
ATOM 768 N N . LYS A 1 103 ? -9.711 10.424 -0.660 1.00 90.94 103 LYS A N 1
ATOM 769 C CA . LYS A 1 103 ? -9.444 10.353 -2.106 1.00 90.94 103 LYS A CA 1
ATOM 770 C C . LYS A 1 103 ? -9.613 8.919 -2.622 1.00 90.94 103 LYS A C 1
ATOM 772 O O . LYS A 1 103 ? -10.411 8.686 -3.531 1.00 90.94 103 LYS A O 1
ATOM 777 N N . ALA A 1 104 ? -8.954 7.949 -1.983 1.00 94.19 104 ALA A N 1
ATOM 778 C CA . ALA A 1 104 ? -9.030 6.534 -2.359 1.00 94.19 104 ALA A CA 1
ATOM 779 C C . ALA A 1 104 ? -10.461 5.971 -2.303 1.00 94.19 104 ALA A C 1
ATOM 781 O O . ALA A 1 104 ? -10.862 5.168 -3.142 1.00 94.19 104 ALA A O 1
ATOM 782 N N . GLN A 1 105 ? -11.280 6.450 -1.368 1.00 94.75 105 GLN A N 1
ATOM 783 C CA . GLN A 1 105 ? -12.691 6.096 -1.255 1.00 94.75 105 GLN A CA 1
ATOM 784 C C . GLN A 1 105 ? -13.508 6.520 -2.490 1.00 94.75 105 GLN A C 1
ATOM 786 O O . GLN A 1 105 ? -14.497 5.866 -2.827 1.00 94.75 105 GLN A O 1
ATOM 791 N N . GLY A 1 106 ? -13.116 7.595 -3.178 1.00 92.62 106 GLY A N 1
ATOM 792 C CA . GLY A 1 106 ? -13.688 7.973 -4.470 1.00 92.62 106 GLY A CA 1
ATOM 793 C C . GLY A 1 106 ? -13.359 6.967 -5.575 1.00 92.62 106 GLY A C 1
ATOM 794 O O . GLY A 1 106 ? -14.221 6.670 -6.399 1.00 92.62 106 GLY A O 1
ATOM 795 N N . ILE A 1 107 ? -12.149 6.403 -5.553 1.00 92.31 107 ILE A N 1
ATOM 796 C CA . ILE A 1 107 ? -11.694 5.369 -6.494 1.00 92.31 107 ILE A CA 1
ATOM 797 C C . ILE A 1 107 ? -12.404 4.042 -6.204 1.00 92.31 107 ILE A C 1
ATOM 799 O O . ILE A 1 107 ? -12.987 3.468 -7.118 1.00 92.31 107 ILE A O 1
ATOM 803 N N . ALA A 1 108 ? -12.488 3.619 -4.936 1.00 93.19 108 ALA A N 1
ATOM 804 C CA . ALA A 1 108 ? -13.196 2.395 -4.537 1.00 93.19 108 ALA A CA 1
ATOM 805 C C . ALA A 1 108 ? -14.648 2.364 -5.039 1.00 93.19 108 ALA A C 1
ATOM 807 O O . ALA A 1 108 ? -15.137 1.338 -5.498 1.00 93.19 108 ALA A O 1
ATOM 808 N N . LYS A 1 109 ? -15.342 3.509 -5.009 1.00 92.38 109 LYS A N 1
ATOM 809 C CA . LYS A 1 109 ? -16.713 3.618 -5.534 1.00 92.38 109 LYS A CA 1
ATOM 810 C C . LYS A 1 109 ? -16.809 3.354 -7.038 1.00 92.38 109 LYS A C 1
ATOM 812 O O . LYS A 1 109 ? -17.857 2.895 -7.480 1.00 92.38 109 LYS A O 1
ATOM 817 N N . LYS A 1 110 ? -15.755 3.659 -7.805 1.00 88.75 110 LYS A N 1
ATOM 818 C CA . LYS A 1 110 ? -15.675 3.396 -9.250 1.00 88.75 110 LYS A CA 1
ATOM 819 C C . LYS A 1 110 ? -15.311 1.938 -9.535 1.00 88.75 110 LYS A C 1
ATOM 821 O O . LYS A 1 110 ? -15.903 1.349 -10.427 1.00 88.75 110 LYS A O 1
ATOM 826 N N . THR A 1 111 ? -14.387 1.367 -8.760 1.00 85.19 111 THR A N 1
ATOM 827 C CA . THR A 1 111 ? -13.992 -0.053 -8.843 1.00 85.19 111 THR A CA 1
ATOM 828 C C . THR A 1 111 ? -15.121 -1.000 -8.412 1.00 85.19 111 THR A C 1
ATOM 830 O O . THR A 1 111 ? -15.171 -2.154 -8.830 1.00 85.19 111 THR A O 1
ATOM 833 N N . GLY A 1 112 ? -16.076 -0.508 -7.618 1.00 87.69 112 GLY A N 1
ATOM 834 C CA . GLY A 1 112 ? -17.251 -1.274 -7.226 1.00 87.69 112 GLY A CA 1
ATOM 835 C C . GLY A 1 112 ? -16.895 -2.366 -6.222 1.00 87.69 112 GLY A C 1
ATOM 836 O O . GLY A 1 112 ? -16.266 -2.091 -5.201 1.00 87.69 112 GLY A O 1
ATOM 837 N N . ASP A 1 113 ? -17.330 -3.589 -6.509 1.00 89.69 113 ASP A N 1
ATOM 838 C CA . ASP A 1 113 ? -17.186 -4.731 -5.598 1.00 89.69 113 ASP A CA 1
ATOM 839 C C . ASP A 1 113 ? -15.910 -5.555 -5.890 1.00 89.69 113 ASP A C 1
ATOM 841 O O . ASP A 1 113 ? -15.600 -6.510 -5.182 1.00 89.69 113 ASP A O 1
ATOM 845 N N . GLN A 1 114 ? -15.142 -5.183 -6.921 1.00 91.06 114 GLN A N 1
ATOM 846 C CA . GLN A 1 114 ? -13.897 -5.863 -7.284 1.00 91.06 114 GLN A CA 1
ATOM 847 C C . GLN A 1 114 ? -12.771 -5.537 -6.297 1.00 91.06 114 GLN A C 1
ATOM 849 O O . GLN A 1 114 ? -12.630 -4.398 -5.846 1.00 91.06 114 GLN A O 1
ATOM 854 N N . LEU A 1 115 ? -11.948 -6.543 -5.991 1.00 93.75 115 LEU A N 1
ATOM 855 C CA . LEU A 1 115 ? -10.745 -6.373 -5.184 1.00 93.75 115 LEU A CA 1
ATOM 856 C C . LEU A 1 115 ? -9.656 -5.680 -6.011 1.00 93.75 115 LEU A C 1
ATOM 858 O O . LEU A 1 115 ? -9.312 -6.119 -7.108 1.00 93.75 115 LEU A O 1
ATOM 862 N N . ALA A 1 116 ? -9.090 -4.618 -5.450 1.00 96.06 116 ALA A N 1
ATOM 863 C CA . ALA A 1 116 ? -7.871 -3.998 -5.938 1.00 96.06 116 ALA A CA 1
ATOM 864 C C . ALA A 1 116 ? -6.913 -3.741 -4.771 1.00 96.06 116 ALA A C 1
ATOM 866 O O . ALA A 1 116 ? -7.316 -3.251 -3.713 1.00 96.06 116 ALA A O 1
ATOM 867 N N . ILE A 1 117 ? -5.641 -4.076 -4.968 1.00 97.56 117 ILE A N 1
ATOM 868 C CA . ILE A 1 117 ? -4.580 -3.972 -3.972 1.00 97.56 117 ILE A CA 1
ATOM 869 C C . ILE A 1 117 ? -3.402 -3.227 -4.593 1.00 97.56 117 ILE A C 1
ATOM 871 O O . ILE A 1 117 ? -2.821 -3.659 -5.592 1.00 97.56 117 ILE A O 1
ATOM 875 N N . PHE A 1 118 ? -2.999 -2.146 -3.938 1.00 97.75 118 PHE A N 1
ATOM 876 C CA . PHE A 1 118 ? -1.884 -1.308 -4.358 1.00 97.75 118 PHE A CA 1
ATOM 877 C C . PHE A 1 118 ? -0.835 -1.247 -3.256 1.00 97.75 118 PHE A C 1
ATOM 879 O O . PHE A 1 118 ? -1.169 -0.962 -2.104 1.00 97.75 118 PHE A O 1
ATOM 886 N N . ALA A 1 119 ? 0.424 -1.517 -3.591 1.00 97.44 119 ALA A N 1
ATOM 887 C CA . ALA A 1 119 ? 1.531 -1.346 -2.660 1.00 97.44 119 ALA A CA 1
ATOM 888 C C . ALA A 1 119 ? 1.962 0.120 -2.645 1.00 97.44 119 ALA A C 1
ATOM 890 O O . ALA A 1 119 ? 2.040 0.771 -3.690 1.00 97.44 119 ALA A O 1
ATOM 891 N N . GLY A 1 120 ? 2.251 0.629 -1.455 1.00 95.81 120 GLY A N 1
ATOM 892 C CA . GLY A 1 120 ? 2.688 2.001 -1.286 1.00 95.81 120 GLY A CA 1
ATOM 893 C C . GLY A 1 120 ? 3.475 2.221 -0.008 1.00 95.81 120 GLY A C 1
ATOM 894 O O . GLY A 1 120 ? 3.516 1.373 0.890 1.00 95.81 120 GLY A O 1
ATOM 895 N N . GLU A 1 121 ? 4.092 3.389 0.064 1.00 95.38 121 GLU A N 1
ATOM 896 C CA . GLU A 1 121 ? 4.775 3.860 1.255 1.00 95.38 121 GLU A CA 1
ATOM 897 C C . GLU A 1 121 ? 3.792 4.674 2.094 1.00 95.38 121 GLU A C 1
ATOM 899 O O . GLU A 1 121 ? 3.243 5.674 1.634 1.00 95.38 121 GLU A O 1
ATOM 904 N N . PHE A 1 122 ? 3.569 4.258 3.336 1.00 95.56 122 PHE A N 1
ATOM 905 C CA . PHE A 1 122 ? 2.893 5.063 4.343 1.00 95.56 122 PHE A CA 1
ATOM 906 C C . PHE A 1 122 ? 3.946 5.846 5.114 1.00 95.56 122 PHE A C 1
ATOM 908 O O . PHE A 1 122 ? 4.833 5.249 5.717 1.00 95.56 122 PHE A O 1
ATOM 915 N N . TYR A 1 123 ? 3.877 7.170 5.088 1.00 93.88 123 TYR A N 1
ATOM 916 C CA . TYR A 1 123 ? 4.904 8.034 5.669 1.00 93.88 123 TYR A CA 1
ATOM 917 C C . TYR A 1 123 ? 4.278 9.258 6.323 1.00 93.88 123 TYR A C 1
ATOM 919 O O . TYR A 1 123 ? 3.081 9.531 6.186 1.00 93.88 123 TYR A O 1
ATOM 927 N N . ALA A 1 124 ? 5.108 9.990 7.059 1.00 91.19 124 ALA A N 1
ATOM 928 C CA . ALA A 1 124 ? 4.746 11.294 7.571 1.00 91.19 124 ALA A CA 1
ATOM 929 C C . ALA A 1 124 ? 5.761 12.344 7.141 1.00 91.19 124 ALA A C 1
ATOM 931 O O . ALA A 1 124 ? 6.956 12.060 7.061 1.00 91.19 124 ALA A O 1
ATOM 932 N N . THR A 1 125 ? 5.286 13.560 6.897 1.00 85.06 125 THR A N 1
ATOM 933 C CA . THR A 1 125 ? 6.155 14.721 6.693 1.00 85.06 125 THR A CA 1
ATOM 934 C C . THR A 1 125 ? 6.256 15.522 7.988 1.00 85.06 125 THR A C 1
ATOM 936 O O . THR A 1 125 ? 5.329 15.555 8.805 1.00 85.06 125 THR A O 1
ATOM 939 N N . SER A 1 126 ? 7.396 16.182 8.208 1.00 70.56 126 SER A N 1
ATOM 940 C CA . SER A 1 126 ? 7.492 17.169 9.283 1.00 70.56 126 SER A CA 1
ATOM 941 C C . SER A 1 126 ? 6.512 18.318 9.007 1.00 70.56 126 SER A C 1
ATOM 943 O O . SER A 1 126 ? 6.164 18.589 7.858 1.00 70.56 126 SER A O 1
ATOM 945 N N . ALA A 1 127 ? 6.077 19.045 10.041 1.00 57.00 127 A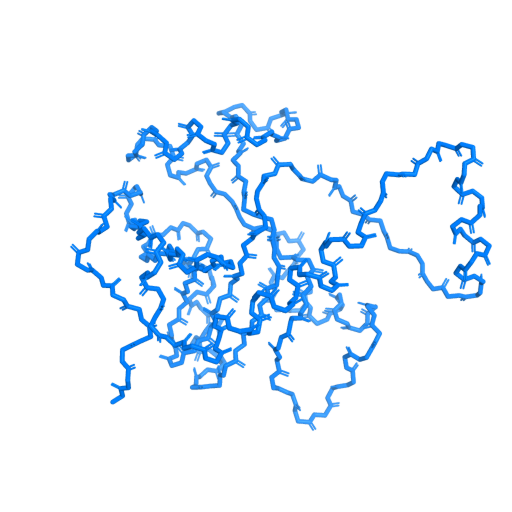LA A N 1
ATOM 946 C CA . ALA A 1 127 ? 5.136 20.165 9.889 1.00 57.00 127 ALA A CA 1
ATOM 947 C C . ALA A 1 127 ? 5.609 21.263 8.902 1.00 57.00 127 ALA A C 1
ATOM 949 O O . ALA A 1 127 ? 4.806 22.096 8.492 1.00 57.00 127 ALA A O 1
ATOM 950 N N . ALA A 1 128 ? 6.896 21.275 8.530 1.00 53.34 128 ALA A N 1
ATOM 951 C CA . ALA A 1 128 ? 7.474 22.196 7.557 1.00 53.34 128 ALA A CA 1
ATOM 952 C C . ALA A 1 128 ? 7.462 21.675 6.104 1.00 53.34 128 ALA A C 1
ATOM 954 O O . ALA A 1 128 ? 7.778 22.457 5.212 1.00 53.34 128 ALA A O 1
ATOM 955 N N . GLY A 1 129 ? 7.138 20.395 5.857 1.00 58.94 129 GLY A N 1
ATOM 956 C CA . GLY A 1 129 ? 6.985 19.794 4.520 1.00 58.94 129 GLY A CA 1
ATOM 957 C C . GLY A 1 129 ? 8.225 19.831 3.615 1.00 58.94 129 GLY A C 1
ATOM 958 O O . GLY A 1 129 ? 8.109 19.586 2.421 1.00 58.94 129 GLY A O 1
ATOM 959 N N . LYS A 1 130 ? 9.395 20.193 4.155 1.00 61.97 130 LYS A N 1
ATOM 960 C CA . LYS A 1 130 ? 10.627 20.458 3.388 1.00 61.97 130 LYS A CA 1
ATOM 961 C C . LYS A 1 130 ? 11.724 19.418 3.586 1.00 61.97 130 LYS A C 1
ATOM 963 O O . LYS A 1 130 ? 12.665 19.386 2.800 1.00 61.97 130 LYS A O 1
ATOM 968 N N . ASP A 1 131 ? 11.621 18.599 4.626 1.00 71.25 131 ASP A N 1
ATOM 969 C CA . ASP A 1 131 ? 12.631 17.594 4.939 1.00 71.25 131 ASP A CA 1
ATOM 970 C C . ASP A 1 131 ? 12.243 16.245 4.341 1.00 71.25 131 ASP A C 1
ATOM 972 O O . ASP A 1 131 ? 11.064 15.881 4.327 1.00 71.25 131 ASP A O 1
ATOM 976 N N . ARG A 1 132 ? 13.250 15.482 3.900 1.00 80.56 132 ARG A N 1
ATOM 977 C CA . ARG A 1 132 ? 13.068 14.091 3.471 1.00 80.56 132 ARG A CA 1
ATOM 978 C C . ARG A 1 132 ? 12.347 13.318 4.589 1.00 80.56 132 ARG A C 1
ATOM 980 O O . ARG A 1 132 ? 12.915 13.260 5.687 1.00 80.56 132 ARG A O 1
ATOM 987 N N . PRO A 1 133 ? 11.184 12.689 4.319 1.00 86.75 133 PRO A N 1
ATOM 988 C CA . PRO A 1 133 ? 10.475 11.871 5.300 1.00 86.75 133 PRO A CA 1
ATOM 989 C C . PRO A 1 133 ? 11.399 10.835 5.933 1.00 86.75 133 PRO A C 1
ATOM 991 O O . PRO A 1 133 ? 12.316 10.350 5.265 1.00 86.75 133 PRO A O 1
ATOM 994 N N . ARG A 1 134 ? 11.177 10.502 7.207 1.00 88.69 134 ARG A N 1
ATOM 995 C CA . ARG A 1 134 ? 11.860 9.412 7.914 1.00 88.69 134 ARG A CA 1
ATOM 996 C C . ARG A 1 134 ? 10.849 8.501 8.595 1.00 88.69 134 ARG A C 1
ATOM 998 O O . ARG A 1 134 ? 9.849 8.960 9.142 1.00 88.69 134 ARG A O 1
ATOM 1005 N N . THR A 1 135 ? 11.196 7.221 8.727 1.00 89.12 135 THR A N 1
ATOM 1006 C CA . THR A 1 135 ? 10.381 6.253 9.483 1.00 89.12 135 THR A CA 1
ATOM 1007 C C . THR A 1 135 ? 10.089 6.727 10.925 1.00 89.12 135 THR A C 1
ATOM 1009 O O . THR A 1 135 ? 9.018 6.475 11.478 1.00 89.12 135 THR A O 1
ATOM 1012 N N . ALA A 1 136 ? 11.015 7.471 11.545 1.00 87.75 136 ALA A N 1
ATOM 1013 C CA . ALA A 1 136 ? 10.814 8.060 12.872 1.00 87.75 136 ALA A CA 1
ATOM 1014 C C . ALA A 1 136 ? 9.700 9.126 12.904 1.00 87.75 136 ALA A C 1
ATOM 1016 O O . ALA A 1 136 ? 8.986 9.219 13.905 1.00 87.75 136 ALA A O 1
ATOM 1017 N N . ASP A 1 137 ? 9.513 9.883 11.818 1.00 89.50 137 ASP A N 1
ATOM 1018 C CA . ASP A 1 137 ? 8.438 10.872 11.697 1.00 89.50 137 ASP A CA 1
ATOM 1019 C C . ASP A 1 137 ? 7.080 10.179 11.669 1.00 89.50 137 ASP A C 1
ATOM 1021 O O . ASP A 1 137 ? 6.157 10.600 12.368 1.00 89.50 137 ASP A O 1
ATOM 1025 N N . LEU A 1 138 ? 6.978 9.064 10.935 1.00 91.44 138 LEU A N 1
ATOM 1026 C CA . LEU A 1 138 ? 5.772 8.241 10.918 1.00 91.44 138 LEU A CA 1
ATOM 1027 C C . LEU A 1 138 ? 5.445 7.707 12.314 1.00 91.44 138 LEU A C 1
ATOM 1029 O O . LEU A 1 138 ? 4.320 7.863 12.788 1.00 91.44 138 LEU A O 1
ATOM 1033 N N . SER A 1 139 ? 6.433 7.130 13.000 1.00 89.56 139 SER A N 1
ATOM 1034 C CA . SER A 1 139 ? 6.264 6.640 14.372 1.00 89.56 139 SER A CA 1
ATOM 1035 C C . SER A 1 139 ? 5.776 7.752 15.312 1.00 89.56 139 SER A C 1
ATOM 1037 O O . SER A 1 139 ? 4.819 7.569 16.070 1.00 89.56 139 SER A O 1
ATOM 1039 N N . ALA A 1 140 ? 6.356 8.952 15.203 1.00 87.94 140 ALA A N 1
ATOM 1040 C CA . ALA A 1 140 ? 5.944 10.114 15.982 1.00 87.94 140 ALA A CA 1
ATOM 1041 C C . ALA A 1 140 ? 4.534 10.617 15.618 1.00 87.94 140 ALA A C 1
ATOM 1043 O O . ALA A 1 140 ? 3.801 11.069 16.501 1.00 87.94 140 ALA A O 1
ATOM 1044 N N . ALA A 1 141 ? 4.140 10.560 14.344 1.00 88.50 141 ALA A N 1
ATOM 1045 C CA . ALA A 1 141 ? 2.804 10.933 13.888 1.00 88.50 141 ALA A CA 1
ATOM 1046 C C . ALA A 1 141 ? 1.738 9.953 14.400 1.00 88.50 141 ALA A C 1
ATOM 1048 O O . ALA A 1 141 ? 0.712 10.385 14.927 1.00 88.50 141 ALA A O 1
ATOM 1049 N N . LEU A 1 142 ? 2.018 8.648 14.344 1.00 89.00 142 LEU A N 1
ATOM 1050 C CA . LEU A 1 142 ? 1.149 7.601 14.882 1.00 89.00 142 LEU A CA 1
ATOM 1051 C C . LEU A 1 142 ? 0.999 7.698 16.408 1.00 89.00 142 LEU A C 1
ATOM 1053 O O . LEU A 1 142 ? -0.106 7.536 16.928 1.00 89.00 142 LEU A O 1
ATOM 1057 N N . ALA A 1 143 ? 2.080 8.016 17.129 1.00 85.25 143 ALA A N 1
ATOM 1058 C CA . ALA A 1 143 ? 2.049 8.219 18.579 1.00 85.25 143 ALA A CA 1
ATOM 1059 C C . ALA A 1 143 ? 1.355 9.531 18.995 1.00 85.25 143 ALA A C 1
ATOM 1061 O O . ALA A 1 143 ? 0.743 9.599 20.060 1.00 85.25 143 ALA A O 1
ATOM 1062 N N . GLY A 1 144 ? 1.421 10.571 18.155 1.00 73.75 144 GLY A N 1
ATOM 1063 C CA . GLY A 1 144 ? 0.834 11.893 18.409 1.00 73.75 144 GLY A CA 1
ATOM 1064 C C . GLY A 1 144 ? -0.699 11.946 18.363 1.00 73.75 144 GLY A C 1
ATOM 1065 O O . GLY A 1 144 ? -1.293 12.982 18.675 1.00 73.75 144 GLY A O 1
ATOM 1066 N N . GLY A 1 145 ? -1.361 10.848 17.985 1.00 69.06 145 GLY A N 1
ATOM 1067 C CA . GLY A 1 145 ? -2.816 10.732 17.983 1.00 69.06 145 GLY A CA 1
ATOM 1068 C C . GLY A 1 145 ? -3.493 11.723 17.031 1.00 69.06 145 GLY A C 1
ATOM 1069 O O . GLY A 1 145 ? -3.099 11.883 15.878 1.00 69.06 145 GLY A O 1
ATOM 1070 N N . LYS A 1 146 ? -4.563 12.389 17.489 1.00 65.88 146 LYS A N 1
ATOM 1071 C CA . LYS A 1 146 ? -5.399 13.242 16.623 1.00 65.88 146 LYS A CA 1
ATOM 1072 C C . LYS A 1 146 ? -4.665 14.430 15.991 1.00 65.88 146 LYS A C 1
ATOM 1074 O O . LYS A 1 146 ? -5.046 14.830 14.899 1.00 65.88 146 LYS A O 1
ATOM 1079 N N . GLY A 1 147 ? -3.645 14.982 16.650 1.00 69.06 147 GLY A N 1
ATOM 1080 C CA . GLY A 1 147 ? -3.011 16.245 16.247 1.00 69.06 147 GLY A CA 1
ATOM 1081 C C . GLY A 1 147 ? -2.046 16.156 15.062 1.00 69.06 147 GLY A C 1
ATOM 1082 O O . GLY A 1 147 ? -1.553 17.188 14.623 1.00 69.06 147 GLY A O 1
ATOM 1083 N N . LYS A 1 148 ? -1.748 14.949 14.563 1.00 78.69 148 LYS A N 1
ATOM 1084 C CA . LYS 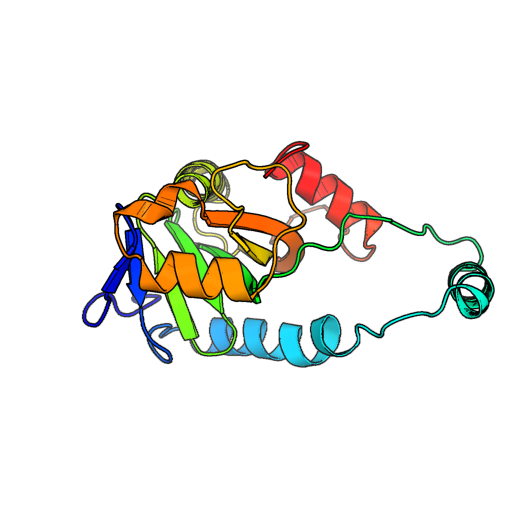A 1 148 ? -0.772 14.731 13.479 1.00 78.69 148 LYS A CA 1
ATOM 1085 C C . LYS A 1 148 ? -1.326 13.955 12.284 1.00 78.69 148 LYS A C 1
ATOM 1087 O O . LYS A 1 148 ? -0.568 13.571 11.404 1.00 78.69 148 LYS A O 1
ATOM 1092 N N . ALA A 1 149 ? -2.638 13.733 12.223 1.00 80.56 149 ALA A N 1
ATOM 1093 C CA . ALA A 1 149 ? -3.236 12.967 11.129 1.00 80.56 149 ALA A CA 1
ATOM 1094 C C . ALA A 1 149 ? -3.086 13.647 9.757 1.00 80.56 149 ALA A C 1
ATOM 1096 O O . ALA A 1 149 ? -2.966 12.952 8.755 1.00 80.56 149 ALA A O 1
ATOM 1097 N N . ASP A 1 150 ? -3.027 14.979 9.723 1.00 83.62 150 ASP A N 1
ATOM 1098 C CA . ASP A 1 150 ? -2.811 15.758 8.494 1.00 83.62 150 ASP A CA 1
ATOM 1099 C C . ASP A 1 150 ? -1.352 15.713 8.004 1.00 83.62 150 ASP A C 1
ATOM 1101 O O . ASP A 1 150 ? -1.039 16.201 6.925 1.00 83.62 150 ASP A O 1
ATOM 1105 N N . GLN A 1 151 ? -0.449 15.127 8.797 1.00 87.19 151 GLN A N 1
ATOM 1106 C CA . GLN A 1 151 ? 0.945 14.887 8.422 1.00 87.19 151 GLN A CA 1
ATOM 1107 C C . GLN A 1 151 ? 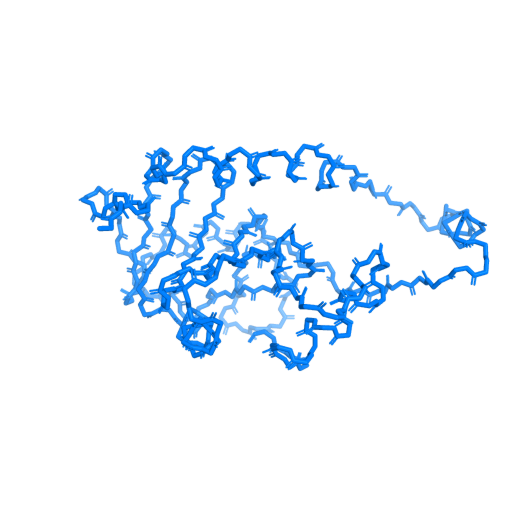1.145 13.485 7.841 1.00 87.19 151 GLN A C 1
ATOM 1109 O O . GLN A 1 151 ? 2.280 13.130 7.558 1.00 87.19 151 GLN A O 1
ATOM 1114 N N . LEU A 1 152 ? 0.085 12.680 7.706 1.00 90.62 152 LEU A N 1
ATOM 1115 C CA . LEU A 1 152 ? 0.152 11.307 7.212 1.00 90.62 152 LEU A CA 1
ATOM 1116 C C . LEU A 1 152 ? -0.224 11.238 5.738 1.00 90.62 152 LEU A C 1
ATOM 1118 O O . LEU A 1 152 ? -1.285 11.716 5.332 1.00 90.62 152 LEU A O 1
ATOM 1122 N N . TYR A 1 153 ? 0.610 10.543 4.978 1.00 91.81 153 TYR A N 1
ATOM 1123 C CA . TYR A 1 153 ? 0.508 10.426 3.532 1.00 91.81 153 TYR A CA 1
ATOM 1124 C C . TYR A 1 153 ? 0.704 8.975 3.114 1.00 91.81 153 TYR A C 1
ATOM 1126 O O . TYR A 1 153 ? 1.293 8.172 3.844 1.00 91.81 153 TYR A O 1
ATOM 1134 N N . PHE A 1 154 ? 0.194 8.636 1.936 1.00 94.31 154 PHE A N 1
ATOM 1135 C CA . PHE A 1 154 ? 0.363 7.316 1.355 1.00 94.31 154 PHE A CA 1
ATOM 1136 C C . PHE A 1 154 ? 0.682 7.450 -0.129 1.00 94.31 154 PHE A C 1
ATOM 1138 O O . PHE A 1 154 ? -0.149 7.935 -0.886 1.00 94.31 154 PHE A O 1
ATOM 1145 N N . ALA A 1 155 ? 1.869 7.005 -0.531 1.00 93.69 155 ALA A N 1
ATOM 1146 C CA . ALA A 1 155 ? 2.328 7.069 -1.911 1.00 93.69 155 ALA A CA 1
ATOM 1147 C C . ALA A 1 155 ? 2.298 5.674 -2.536 1.00 93.69 155 ALA A C 1
ATOM 1149 O O . ALA A 1 155 ? 3.091 4.804 -2.173 1.00 93.69 155 ALA A O 1
ATOM 1150 N N . VAL A 1 156 ? 1.375 5.455 -3.471 1.00 95.06 156 VAL A N 1
ATOM 1151 C CA . VAL A 1 156 ? 1.275 4.204 -4.232 1.00 95.06 156 VAL A CA 1
ATOM 1152 C C . VAL A 1 156 ? 2.428 4.107 -5.231 1.00 95.06 156 VAL A C 1
ATOM 1154 O O . VAL A 1 156 ? 2.710 5.073 -5.932 1.00 95.06 156 VAL A O 1
ATOM 1157 N N . PHE A 1 157 ? 3.061 2.936 -5.334 1.00 94.06 157 PHE A N 1
ATOM 1158 C CA . PHE A 1 157 ? 4.151 2.703 -6.290 1.00 94.06 157 PHE A CA 1
ATOM 1159 C C . PHE A 1 157 ? 4.046 1.390 -7.078 1.00 94.06 157 PHE A C 1
ATOM 1161 O O . PHE A 1 157 ? 4.778 1.218 -8.044 1.00 94.06 157 PHE A O 1
ATOM 1168 N N . ASP A 1 158 ? 3.176 0.447 -6.700 1.00 95.44 158 ASP A N 1
ATOM 1169 C CA . ASP A 1 158 ? 2.977 -0.785 -7.481 1.00 95.44 158 ASP A CA 1
ATOM 1170 C C . ASP A 1 158 ? 1.534 -1.301 -7.378 1.00 95.44 158 ASP A C 1
ATOM 1172 O O . ASP A 1 158 ? 0.811 -1.044 -6.410 1.00 95.44 158 ASP A O 1
ATOM 1176 N N . ILE A 1 159 ? 1.132 -2.075 -8.384 1.00 96.25 159 ILE A N 1
ATOM 1177 C CA . ILE A 1 159 ? -0.130 -2.810 -8.435 1.00 96.25 159 ILE A CA 1
ATOM 1178 C C . ILE A 1 159 ? 0.151 -4.258 -8.032 1.00 96.25 159 ILE A C 1
ATOM 1180 O O . ILE A 1 159 ? 0.882 -4.982 -8.716 1.00 96.25 159 ILE A O 1
ATOM 1184 N N . VAL A 1 160 ? -0.448 -4.677 -6.917 1.00 96.19 160 VAL A N 1
ATOM 1185 C CA . VAL A 1 160 ? -0.353 -6.047 -6.396 1.00 96.19 160 VAL A CA 1
ATOM 1186 C C . VAL A 1 160 ? -1.444 -6.914 -7.009 1.00 96.19 160 VAL A C 1
ATOM 1188 O O . VAL A 1 160 ? -1.180 -8.039 -7.423 1.00 96.19 160 VAL A O 1
ATOM 1191 N N . GLU A 1 161 ? -2.660 -6.378 -7.070 1.00 94.94 161 GLU A N 1
ATOM 1192 C CA . GLU A 1 161 ? -3.824 -7.038 -7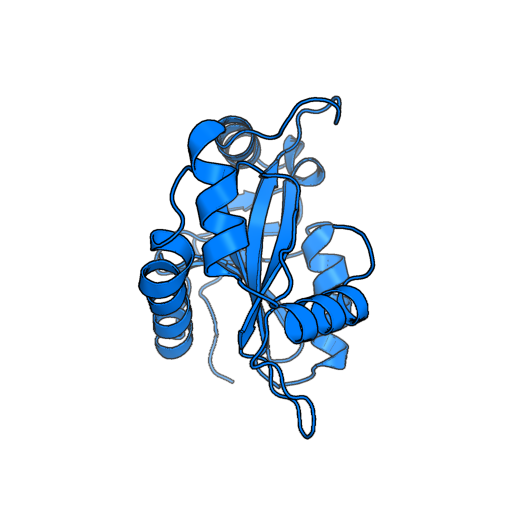.643 1.00 94.94 161 GLU A CA 1
ATOM 1193 C C . GLU A 1 161 ? -4.762 -5.975 -8.210 1.00 94.94 161 GLU A C 1
ATOM 1195 O O . GLU A 1 161 ? -5.093 -5.005 -7.530 1.00 94.94 161 GLU A O 1
ATOM 1200 N N . LEU A 1 162 ? -5.174 -6.135 -9.461 1.00 94.12 162 LEU A N 1
ATOM 1201 C CA . LEU A 1 162 ? -6.176 -5.287 -10.086 1.00 94.12 162 LEU A CA 1
ATOM 1202 C C . LEU A 1 162 ? -6.860 -6.106 -11.169 1.00 94.12 162 LEU A C 1
ATOM 1204 O O . LEU A 1 162 ? -6.189 -6.649 -12.045 1.00 94.12 162 LEU A O 1
ATOM 1208 N N . HIS A 1 163 ? -8.182 -6.208 -11.099 1.00 88.19 163 HIS A N 1
ATOM 1209 C CA . HIS A 1 163 ? -8.939 -6.831 -12.169 1.00 88.19 163 HIS A CA 1
ATOM 1210 C C . HIS A 1 163 ? -9.111 -5.832 -13.317 1.00 88.19 163 HIS A C 1
ATOM 1212 O O . HIS A 1 163 ? -9.670 -4.750 -13.137 1.00 88.19 163 HIS A O 1
ATOM 1218 N N . THR A 1 164 ? -8.604 -6.197 -14.487 1.00 83.38 164 THR A N 1
ATOM 1219 C CA . THR A 1 164 ? -8.753 -5.458 -15.740 1.00 83.38 164 THR A CA 1
ATOM 1220 C C . THR A 1 164 ? -9.198 -6.452 -16.809 1.00 83.38 164 THR A C 1
ATOM 1222 O O . THR A 1 164 ? -8.710 -7.581 -16.840 1.00 83.38 164 THR A O 1
ATOM 1225 N N . GLU A 1 165 ? -10.159 -6.072 -17.653 1.00 75.56 165 GLU A N 1
ATOM 1226 C CA . GLU A 1 165 ? -10.664 -6.983 -18.693 1.00 75.56 165 GLU A CA 1
ATOM 1227 C C . GLU A 1 165 ? -9.718 -7.047 -19.907 1.00 75.56 165 GLU A C 1
ATOM 1229 O O . GLU A 1 165 ? -9.598 -8.110 -20.504 1.00 75.56 165 GLU A O 1
ATOM 1234 N N . ASP A 1 166 ? -8.959 -5.978 -20.198 1.00 80.12 166 ASP A N 1
ATOM 1235 C CA . ASP A 1 166 ? -8.159 -5.862 -21.434 1.00 80.12 166 ASP A CA 1
ATOM 1236 C C . ASP A 1 166 ? -6.800 -5.141 -21.261 1.00 80.12 166 ASP A C 1
ATOM 1238 O O . ASP A 1 166 ? -6.207 -4.675 -22.235 1.00 80.12 166 ASP A O 1
ATOM 1242 N N . GLU A 1 167 ? -6.283 -5.013 -20.034 1.00 86.88 167 GLU A N 1
ATOM 1243 C CA . GLU A 1 167 ? -5.009 -4.314 -19.785 1.00 86.88 167 GLU A CA 1
ATOM 1244 C C . GLU A 1 167 ? -3.902 -5.286 -19.376 1.00 86.88 167 GLU A C 1
ATOM 1246 O O . GLU A 1 167 ? -4.008 -5.969 -18.355 1.00 86.88 167 GLU A O 1
ATOM 1251 N N . ASP A 1 168 ? -2.811 -5.303 -20.145 1.00 88.12 168 ASP A N 1
ATOM 1252 C CA . ASP A 1 168 ? -1.598 -6.041 -19.804 1.00 88.12 168 ASP A CA 1
ATOM 1253 C C . ASP A 1 168 ? -0.739 -5.240 -18.810 1.00 88.12 168 ASP A C 1
ATOM 1255 O O . ASP A 1 168 ? -0.067 -4.273 -19.165 1.00 88.12 168 ASP A O 1
ATOM 1259 N N . LEU A 1 169 ? -0.752 -5.670 -17.547 1.00 91.88 169 LEU A N 1
ATOM 1260 C CA . LEU A 1 169 ? 0.024 -5.086 -16.448 1.00 91.88 169 LEU A CA 1
ATOM 1261 C C . LEU A 1 169 ? 1.280 -5.912 -16.101 1.00 91.88 169 LEU A C 1
ATOM 1263 O O . LEU A 1 169 ? 1.751 -5.889 -14.959 1.00 91.88 169 LEU A O 1
ATOM 1267 N N . THR A 1 170 ? 1.820 -6.677 -17.059 1.00 89.00 170 THR A N 1
ATOM 1268 C CA . THR A 1 170 ? 3.018 -7.515 -16.855 1.00 89.00 170 THR A CA 1
ATOM 1269 C C . THR A 1 170 ? 4.304 -6.706 -16.713 1.00 89.00 170 THR A C 1
ATOM 1271 O O . THR A 1 170 ? 5.232 -7.149 -16.032 1.00 89.00 170 THR A O 1
ATOM 127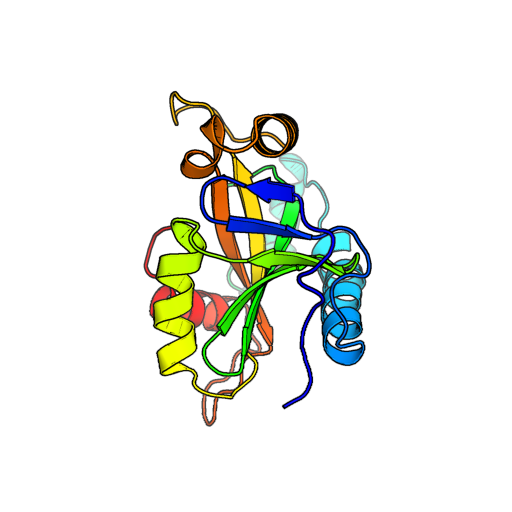4 N N . THR A 1 171 ? 4.370 -5.516 -17.313 1.00 90.88 171 THR A N 1
ATOM 1275 C CA . THR A 1 171 ? 5.527 -4.618 -17.205 1.00 90.88 171 THR A CA 1
ATOM 1276 C C . THR A 1 171 ? 5.300 -3.548 -16.144 1.00 90.88 171 THR A C 1
ATOM 1278 O O . THR A 1 171 ? 4.177 -3.099 -15.912 1.00 90.88 171 THR A O 1
ATOM 1281 N N . TYR A 1 172 ? 6.383 -3.092 -15.509 1.00 91.25 172 TYR A N 1
ATOM 1282 C CA . TYR A 1 172 ? 6.284 -1.991 -14.552 1.00 91.25 172 TYR A CA 1
ATOM 1283 C C . TYR A 1 172 ? 5.844 -0.680 -15.220 1.00 91.25 172 TYR A C 1
ATOM 1285 O O . TYR A 1 172 ? 5.065 0.054 -14.626 1.00 91.25 172 TYR A O 1
ATOM 1293 N N . GLY A 1 173 ? 6.263 -0.414 -16.464 1.00 92.81 173 GLY A N 1
ATOM 1294 C CA . GLY A 1 173 ? 5.824 0.767 -17.215 1.00 92.81 173 GLY A CA 1
ATOM 1295 C C . GLY A 1 173 ? 4.304 0.823 -17.390 1.00 92.81 173 GLY A C 1
ATOM 1296 O O . GLY A 1 173 ? 3.690 1.833 -17.055 1.00 92.81 173 GLY A O 1
ATOM 1297 N N . ALA A 1 174 ? 3.680 -0.290 -17.792 1.00 94.00 174 ALA A N 1
ATOM 1298 C CA . ALA A 1 174 ? 2.223 -0.377 -17.917 1.00 94.00 174 ALA A CA 1
ATOM 1299 C C . ALA A 1 174 ? 1.510 -0.195 -16.567 1.00 94.00 174 ALA A C 1
ATOM 1301 O O . ALA A 1 174 ? 0.509 0.518 -16.469 1.00 94.00 174 ALA A O 1
ATOM 1302 N N . LYS A 1 175 ? 2.051 -0.785 -15.491 1.00 94.94 175 LYS A N 1
ATOM 1303 C CA . LYS A 1 175 ? 1.534 -0.547 -14.136 1.00 94.94 175 LYS A CA 1
ATOM 1304 C C . LYS A 1 175 ? 1.642 0.918 -13.731 1.00 94.94 175 LYS A C 1
ATOM 1306 O O . LYS A 1 175 ? 0.695 1.447 -13.159 1.00 94.94 175 LYS A O 1
ATOM 1311 N N . LEU A 1 176 ? 2.770 1.566 -14.011 1.00 93.69 176 LEU A N 1
ATOM 1312 C CA . LEU A 1 176 ? 2.994 2.966 -13.672 1.00 93.69 176 LEU A CA 1
ATOM 1313 C C . LEU A 1 176 ? 2.007 3.875 -14.410 1.00 93.69 176 LEU A C 1
ATOM 1315 O O . LEU A 1 176 ? 1.370 4.705 -13.770 1.00 93.69 176 LEU A O 1
ATOM 1319 N N . GLU A 1 177 ? 1.803 3.667 -15.713 1.00 93.25 177 GLU A N 1
ATOM 1320 C CA . GLU A 1 177 ? 0.798 4.398 -16.496 1.00 93.25 177 GLU A CA 1
ATOM 1321 C C . GLU A 1 177 ? -0.608 4.225 -15.902 1.00 93.25 177 GLU A C 1
ATOM 1323 O O . GLU A 1 177 ? -1.334 5.203 -15.688 1.00 93.25 177 GLU A O 1
ATOM 1328 N N . LYS A 1 178 ? -0.969 2.987 -15.540 1.00 94.25 178 LYS A N 1
ATOM 1329 C CA . LYS A 1 178 ? -2.246 2.693 -14.885 1.00 94.25 178 LYS A CA 1
ATOM 1330 C C . LYS A 1 178 ? -2.386 3.413 -13.544 1.00 94.25 178 LYS A C 1
ATOM 1332 O O . LYS A 1 178 ? -3.436 3.998 -13.270 1.00 94.25 178 LYS A O 1
ATOM 1337 N N . LEU A 1 179 ? -1.343 3.398 -12.716 1.00 94.19 179 LEU A N 1
ATOM 1338 C CA . LEU A 1 179 ? -1.319 4.100 -11.434 1.00 94.19 179 LEU A CA 1
ATOM 1339 C C . LEU A 1 179 ? -1.500 5.609 -11.620 1.00 94.19 179 LEU A C 1
ATOM 1341 O O . LEU A 1 179 ? -2.362 6.192 -10.962 1.00 94.19 179 LEU A O 1
ATOM 1345 N N . THR A 1 180 ? -0.770 6.226 -12.551 1.00 91.81 180 THR A N 1
ATOM 1346 C CA . THR A 1 180 ? -0.903 7.655 -12.867 1.00 91.81 180 THR A CA 1
ATOM 1347 C C . THR A 1 180 ? -2.314 7.994 -13.347 1.00 91.81 180 THR A C 1
ATOM 1349 O O . THR A 1 180 ? -2.886 8.991 -12.913 1.00 91.81 180 THR A O 1
ATOM 1352 N N . GLY A 1 181 ? -2.937 7.145 -14.169 1.00 91.81 181 GLY A N 1
ATOM 1353 C CA . GLY A 1 181 ? -4.326 7.339 -14.596 1.00 91.81 181 GLY A CA 1
ATOM 1354 C C . GLY A 1 181 ? -5.353 7.225 -13.459 1.00 91.81 181 GLY A C 1
ATOM 1355 O O . GLY A 1 181 ? -6.379 7.906 -13.478 1.00 91.81 181 GLY A O 1
ATOM 1356 N N . MET A 1 182 ? -5.094 6.378 -12.456 1.00 91.06 182 MET A N 1
ATOM 1357 C CA . MET A 1 182 ? -6.009 6.156 -11.328 1.00 91.06 182 MET A CA 1
ATOM 1358 C C . MET A 1 182 ? -5.863 7.191 -10.208 1.00 91.06 182 MET A C 1
ATOM 1360 O O . MET A 1 182 ? -6.874 7.613 -9.639 1.00 91.06 182 MET A O 1
ATOM 1364 N N . PHE A 1 183 ? -4.630 7.577 -9.882 1.00 89.19 183 PHE A N 1
ATOM 1365 C CA . PHE A 1 183 ? -4.302 8.407 -8.721 1.00 89.19 183 PHE A CA 1
ATOM 1366 C C . PHE A 1 183 ? -3.815 9.823 -9.093 1.00 89.19 183 PHE A C 1
ATOM 1368 O O . PHE A 1 183 ? -3.843 10.705 -8.239 1.00 89.19 183 PHE A O 1
ATOM 1375 N N . GLY A 1 184 ? -3.471 10.083 -10.360 1.00 81.94 184 GLY A N 1
ATOM 1376 C CA . GLY A 1 184 ? -2.917 11.357 -10.838 1.00 81.94 184 GLY A CA 1
ATOM 1377 C C . GLY A 1 184 ? -1.394 11.463 -10.674 1.00 81.94 184 GLY A C 1
ATOM 1378 O O . GLY A 1 184 ? -0.718 10.481 -10.381 1.00 81.94 184 GLY A O 1
ATOM 1379 N N . GLU A 1 185 ? -0.849 12.672 -10.859 1.00 61.38 185 GLU A N 1
ATOM 1380 C CA . GLU A 1 185 ? 0.589 12.979 -10.700 1.00 61.38 185 GLU A CA 1
ATOM 1381 C C . GLU A 1 185 ? 1.015 13.273 -9.240 1.00 61.38 185 GLU A C 1
ATOM 1383 O O . GLU A 1 185 ? 2.120 13.759 -9.011 1.00 61.38 185 GLU A O 1
ATOM 1388 N N . GLY A 1 186 ? 0.185 13.001 -8.223 1.00 51.94 186 GLY A N 1
ATOM 1389 C CA . GLY A 1 186 ? 0.567 13.294 -6.836 1.00 51.94 186 GLY A CA 1
ATOM 1390 C C . GLY A 1 186 ? -0.309 12.657 -5.756 1.00 51.94 186 GLY A C 1
ATOM 1391 O O . GLY A 1 186 ? -1.531 12.640 -5.891 1.00 51.94 186 GLY A O 1
ATOM 1392 N N . GLU A 1 187 ? 0.373 12.181 -4.704 1.00 40.88 187 GLU A N 1
ATOM 1393 C CA . GLU A 1 187 ? -0.080 11.695 -3.376 1.00 40.88 187 GLU A CA 1
ATOM 1394 C C . GLU A 1 187 ? -1.592 11.473 -3.138 1.00 40.88 187 GLU A C 1
ATOM 1396 O O . GLU A 1 187 ? -2.387 12.449 -3.028 1.00 40.88 187 GLU A O 1
#

Sequence (187 aa):
MAKLFDKTKGSSLGSGKIMPPGSLLDQALLGTLARYRRSVASSYSPIGLDDLSSVFAAAGKGEVFLSEKLDGELWFLVLQDKEAFLANSRGCVIHGKLPFLTKAQGIAKKTGDQLAIFAGEFYATSAAGKDRPRTADLSAALAGGKGKADQLYFAVFDIVELHTEDEDLTTYGAKLEKLTGMFGEGE

pLDDT: mean 88.6, std 9.77, range [40.88, 98.5]

Organism: NCBI:txid408172

Foldseek 3Di:
DDDQFAPPAWAFQAQKTKADFPRGPDPVVLVLQLVCCVPPVVVDDDADPVCVVVVCVVCPPHDDDDDDDAAADKWKWKQAQLATWIAHNRGMIMHGDQPQRVLVSVLSVVLHHDIWIFIWGKFFDDPVNPDRTHNVRVVVSVVVGNPRSNRIDIGTQFTSDDDDPDQDPVDSVSRVVVCCVRPNPGD

Radius of gyration: 17.1 Å; chains: 1; bounding box: 51×37×43 Å

Secondary structure (DSSP, 8-state):
---SB--SSPEEETTEEEEPTT-B--HHHHHHHHHHHHHTGGG-----TTTHHHHHHHHTTS---------SEEEEEEEETTEEEEE-TT--EEEES-HHHHHHHHHHHHHTTS-EEEEEEEEE--TTS-SPP-HHHHHHHHHTGGGGGGGEEEEEEEEEEE--SS----SHHHHHHHHHHHH-S--